Protein AF-A0A9N9DKL7-F1 (afdb_monomer_lite)

Foldseek 3Di:
DFPDDDDQADPVGFGEQELAAFLADDPPDPDADQDADHLQQQLLVQQAVPFDRPDRGQSDDPDDDDDPVLVVVRQVRRCVVVVDGSVVSSVVSFDPVAPCRHDPRNNSVRSCCVPPVPRYHYHHQQEKEKEAEPVQDPPPPVVVVVVCVVVPVGRYYHYHYDPDVLVVLVRSSRYDPVRSVVLNPDPPSMDMDGDDD

Sequence (197 aa):
MLLEKVSFITDDGKAILAYGYPFKWILNTTKYPEEVKHSHVDFAKRFISSWEIMNTFSGMQHHLLFQKHITESLFKDVETYHEKDFWKAFMDEVDITKWNAASEYVIYFHFAIKNYPNDLELRHLNSYDLIYDSQEGDNDILQILDQFAQYTEYKGVGFHSFLNLKERLKTMDYVTESLQKKMLNEKPLCFILKLCN

Radius of gyration: 17.96 Å; chains: 1; bounding box: 38×39×48 Å

Secondary structure (DSSP, 8-state):
-BSS---SB-TTS-EEEE--SBSSB-TT-S---SS---HHHHHHHHH-TT-----SB----S-----HHHHHHHHHHHHHHHTS-HHHHHHHH--TTSTT---HHHHHHHHHHHH-TTSEEEE---EEEEEEETTS-TT-HHHHHHHHTT-TT-SEEEEEEETTHHHHHHH-TTB-HHHHHHHTT-SS-EEEE----

Organism: NCBI:txid60492

pLDDT: mean 89.4, std 8.33, range [53.94, 98.56]

Structure (mmCIF, N/CA/C/O backbone):
data_AF-A0A9N9DKL7-F1
#
_entry.id   AF-A0A9N9DKL7-F1
#
loop_
_atom_site.group_PDB
_atom_site.id
_atom_site.type_symbol
_atom_site.label_atom_id
_atom_site.label_alt_id
_atom_site.label_comp_id
_atom_site.label_asym_id
_atom_site.label_entity_id
_atom_site.label_seq_id
_atom_site.pdbx_PDB_ins_code
_atom_site.Cartn_x
_atom_site.Cartn_y
_atom_site.Cartn_z
_atom_site.occupancy
_atom_site.B_iso_or_equiv
_atom_site.auth_seq_id
_atom_site.auth_comp_id
_atom_site.auth_asym_id
_atom_site.auth_atom_id
_atom_site.pdbx_PDB_model_num
ATOM 1 N N . MET A 1 1 ? -5.506 -8.679 -11.790 1.00 79.25 1 MET A N 1
ATOM 2 C CA . MET A 1 1 ? -6.245 -9.868 -12.264 1.00 79.25 1 MET A CA 1
ATOM 3 C C . MET A 1 1 ? -5.790 -11.094 -11.487 1.00 79.25 1 MET A C 1
ATOM 5 O O . MET A 1 1 ? -4.589 -11.285 -11.339 1.00 79.25 1 MET A O 1
ATOM 9 N N . LEU A 1 2 ? -6.722 -11.897 -10.973 1.00 82.00 2 LEU A N 1
ATOM 10 C CA . LEU A 1 2 ? -6.421 -13.203 -10.374 1.00 82.00 2 LEU A CA 1
ATOM 11 C C . LEU A 1 2 ? -6.469 -14.275 -11.465 1.00 82.00 2 LEU A C 1
ATOM 13 O O . LEU A 1 2 ? -7.367 -14.248 -12.303 1.00 82.00 2 LEU A O 1
ATOM 17 N N . LEU A 1 3 ? -5.497 -15.183 -11.460 1.00 82.88 3 LEU A N 1
ATOM 18 C CA . LEU A 1 3 ? -5.360 -16.256 -12.452 1.00 82.88 3 LEU A CA 1
ATOM 19 C C . LEU A 1 3 ? -6.010 -17.567 -11.987 1.00 82.88 3 LEU A C 1
ATOM 21 O O . LEU A 1 3 ? -6.242 -18.470 -12.783 1.00 82.88 3 LEU A O 1
ATOM 25 N N . GLU A 1 4 ? -6.353 -17.651 -10.704 1.00 85.88 4 GLU A N 1
ATOM 26 C CA . GLU A 1 4 ? -7.045 -18.780 -10.095 1.00 85.88 4 GLU A CA 1
ATOM 27 C C . GLU A 1 4 ? -8.063 -18.299 -9.052 1.00 85.88 4 GLU A C 1
ATOM 29 O O . GLU A 1 4 ? -8.108 -17.120 -8.684 1.00 85.88 4 GLU A O 1
ATOM 34 N N . LYS A 1 5 ? -8.892 -19.219 -8.547 1.00 88.81 5 LYS A N 1
ATOM 35 C CA . LYS A 1 5 ? -9.801 -18.917 -7.440 1.00 88.81 5 LYS A CA 1
ATOM 36 C C . LYS A 1 5 ? -8.988 -18.697 -6.166 1.00 88.81 5 LYS A C 1
ATOM 38 O O . LYS A 1 5 ? -8.365 -19.619 -5.650 1.00 88.81 5 LYS A O 1
ATOM 43 N N . VAL A 1 6 ? -9.064 -17.488 -5.624 1.00 88.44 6 VAL A N 1
ATOM 44 C CA . VAL A 1 6 ? -8.377 -17.101 -4.391 1.00 88.44 6 VAL A CA 1
ATOM 45 C C . VAL A 1 6 ? -9.411 -16.708 -3.339 1.00 88.44 6 VAL A C 1
ATOM 47 O O . VAL A 1 6 ? -10.263 -15.863 -3.601 1.00 88.44 6 VAL A O 1
ATOM 50 N N . SER A 1 7 ? -9.335 -17.303 -2.144 1.00 91.81 7 SER A N 1
ATOM 51 C CA . SER A 1 7 ? -10.135 -16.850 -0.998 1.00 91.81 7 SER A CA 1
ATOM 52 C C . SER A 1 7 ? -9.456 -15.685 -0.283 1.00 91.81 7 SER A C 1
ATOM 54 O O . SER A 1 7 ? -8.228 -15.674 -0.164 1.00 91.81 7 SER A O 1
ATOM 56 N N . PHE A 1 8 ? -10.252 -14.736 0.204 1.00 92.94 8 PHE A N 1
ATOM 57 C CA . PHE A 1 8 ? -9.831 -13.612 1.053 1.00 92.94 8 PHE A CA 1
ATOM 58 C C . PHE A 1 8 ? -10.465 -13.671 2.447 1.00 92.94 8 PHE A C 1
ATOM 60 O O . PHE A 1 8 ? -10.323 -12.737 3.232 1.00 92.94 8 PHE A O 1
ATOM 67 N N . ILE A 1 9 ? -11.176 -14.760 2.737 1.00 94.81 9 ILE A N 1
ATOM 68 C CA . ILE A 1 9 ? -11.803 -15.043 4.023 1.00 94.81 9 ILE A CA 1
ATOM 69 C C . ILE A 1 9 ? -11.456 -16.492 4.374 1.00 94.81 9 ILE A C 1
ATOM 71 O O . ILE A 1 9 ? -11.472 -17.362 3.495 1.00 94.81 9 ILE A O 1
ATOM 75 N N . THR A 1 10 ? -11.076 -16.745 5.617 1.00 95.25 10 THR A N 1
ATOM 76 C CA . THR A 1 10 ? -10.853 -18.099 6.137 1.00 95.25 10 THR A CA 1
ATOM 77 C C . THR A 1 10 ? -12.185 -18.810 6.385 1.00 95.25 10 THR A C 1
ATOM 79 O O . THR A 1 10 ? -13.242 -18.182 6.437 1.00 95.25 10 THR A O 1
ATOM 82 N N . ASP A 1 11 ? -12.158 -20.126 6.584 1.00 95.06 11 ASP A N 1
ATOM 83 C CA . ASP A 1 11 ? -13.385 -20.884 6.867 1.00 95.06 11 ASP A CA 1
ATOM 84 C C . ASP A 1 11 ? -14.049 -20.468 8.197 1.00 95.06 11 ASP A C 1
ATOM 86 O O . ASP A 1 11 ? -15.266 -20.577 8.338 1.00 95.06 11 ASP A O 1
ATOM 90 N N . ASP A 1 12 ? -13.273 -19.943 9.154 1.00 94.44 12 ASP A N 1
ATOM 91 C CA . ASP A 1 12 ? -13.757 -19.381 10.424 1.00 94.44 12 ASP A CA 1
ATOM 92 C C . ASP A 1 12 ? -14.121 -17.883 10.345 1.00 94.44 12 ASP A C 1
ATOM 94 O O . ASP A 1 12 ? -14.502 -17.290 11.353 1.00 94.44 12 ASP A O 1
ATOM 98 N N . GLY A 1 13 ? -14.066 -17.271 9.155 1.00 92.44 13 GLY A N 1
ATOM 99 C CA . GLY A 1 13 ? -14.585 -15.925 8.892 1.00 92.44 13 GLY A CA 1
ATOM 100 C C . GLY A 1 13 ? -13.593 -14.769 9.062 1.00 92.44 13 GLY A C 1
ATOM 101 O O . GLY A 1 13 ? -13.997 -13.614 8.925 1.00 92.44 13 GLY A O 1
ATOM 102 N N . LYS A 1 14 ? -12.309 -15.037 9.317 1.00 94.69 14 LYS A N 1
ATOM 103 C CA . LYS A 1 14 ? -11.255 -14.011 9.396 1.00 94.69 14 LYS A CA 1
ATOM 104 C C . LYS A 1 14 ? -10.903 -13.471 8.019 1.00 94.69 14 LYS A C 1
ATOM 106 O O . LYS A 1 14 ? -10.916 -14.203 7.029 1.00 94.69 14 LYS A O 1
ATOM 111 N N . ALA A 1 15 ? -10.528 -12.197 7.945 1.00 95.25 15 ALA A N 1
ATOM 112 C CA . ALA A 1 15 ? -10.051 -11.618 6.694 1.00 95.25 15 ALA A CA 1
ATOM 113 C C . ALA A 1 15 ? -8.597 -12.020 6.426 1.00 95.25 15 ALA A C 1
ATOM 115 O O . ALA A 1 15 ? -7.742 -11.925 7.300 1.00 95.25 15 ALA A O 1
ATOM 116 N N . ILE A 1 16 ? -8.295 -12.399 5.188 1.00 95.56 16 ILE A N 1
ATOM 117 C CA . ILE A 1 16 ? -6.935 -12.719 4.758 1.00 95.56 16 ILE A CA 1
ATOM 118 C C . ILE A 1 16 ? -6.359 -11.500 4.035 1.00 95.56 16 ILE A C 1
ATOM 120 O O . ILE A 1 16 ? -6.694 -11.236 2.874 1.00 95.56 16 ILE A O 1
ATOM 124 N N . LEU A 1 17 ? -5.477 -10.758 4.703 1.00 95.06 17 LEU A N 1
ATOM 125 C CA . LEU A 1 17 ? -4.798 -9.599 4.127 1.00 95.06 17 LEU A CA 1
ATOM 126 C C . LEU A 1 17 ? -3.501 -10.038 3.448 1.00 95.06 17 LEU A C 1
ATOM 128 O O . LEU A 1 17 ? -2.719 -10.812 4.006 1.00 95.06 17 LEU A O 1
ATOM 132 N N . ALA A 1 18 ? -3.248 -9.545 2.235 1.00 93.19 18 ALA A N 1
ATOM 133 C CA . ALA A 1 18 ? -1.957 -9.793 1.613 1.00 93.19 18 ALA A CA 1
ATOM 134 C C . ALA A 1 18 ? -0.923 -8.794 2.136 1.00 93.19 18 ALA A C 1
ATOM 136 O O . ALA A 1 18 ? -1.240 -7.619 2.316 1.00 93.19 18 ALA A O 1
ATOM 137 N N . TYR A 1 19 ? 0.323 -9.239 2.302 1.00 93.56 19 TYR A N 1
ATOM 138 C CA . TYR A 1 19 ? 1.437 -8.356 2.656 1.00 93.56 19 TYR A CA 1
ATOM 139 C C . TYR A 1 19 ? 1.611 -7.209 1.648 1.00 93.56 19 TYR A C 1
ATOM 141 O O . TYR A 1 19 ? 1.999 -6.110 2.030 1.00 93.56 19 TYR A O 1
ATOM 149 N N . GLY A 1 20 ? 1.293 -7.435 0.369 1.00 91.69 20 GLY A N 1
ATOM 150 C CA . GLY A 1 20 ? 1.483 -6.435 -0.680 1.00 91.69 20 GLY A CA 1
ATOM 151 C C . GLY A 1 20 ? 2.963 -6.176 -0.971 1.00 91.69 20 GLY A C 1
ATOM 152 O O . GLY A 1 20 ? 3.790 -7.088 -0.886 1.00 91.69 20 GLY A O 1
ATOM 153 N N . TYR A 1 21 ? 3.303 -4.937 -1.327 1.00 90.81 21 TYR A N 1
ATOM 154 C CA . TYR A 1 21 ? 4.682 -4.537 -1.637 1.00 90.81 21 TYR A CA 1
ATOM 155 C C . TYR A 1 21 ? 5.491 -4.194 -0.385 1.00 90.81 21 TYR A C 1
ATOM 157 O O . TYR A 1 21 ? 4.928 -3.625 0.556 1.00 90.81 21 TYR A O 1
ATOM 165 N N . PRO A 1 22 ? 6.812 -4.446 -0.364 1.00 93.56 22 PRO A N 1
ATOM 166 C CA . PRO A 1 22 ? 7.672 -3.893 0.670 1.00 93.56 22 PRO A CA 1
ATOM 167 C C . PRO A 1 22 ? 7.630 -2.364 0.599 1.00 93.56 22 PRO A C 1
ATOM 169 O O . PRO A 1 22 ? 7.527 -1.789 -0.486 1.00 93.56 22 PRO A O 1
ATOM 172 N N . PHE A 1 23 ? 7.787 -1.687 1.735 1.00 92.69 23 PHE A N 1
ATOM 173 C CA . PHE A 1 23 ? 7.958 -0.229 1.723 1.00 92.69 23 PHE A CA 1
ATOM 174 C C . PHE A 1 23 ? 9.230 0.218 0.990 1.00 92.69 23 PHE A C 1
ATOM 176 O O . PHE A 1 23 ? 9.338 1.376 0.599 1.00 92.69 23 PHE A O 1
ATOM 183 N N . LYS A 1 24 ? 10.206 -0.680 0.813 1.00 91.62 24 LYS A N 1
ATOM 184 C CA . LYS A 1 24 ? 11.428 -0.410 0.060 1.00 91.62 24 LYS A CA 1
ATOM 185 C C . LYS A 1 24 ? 11.804 -1.598 -0.813 1.00 91.62 24 LYS A C 1
ATOM 187 O O . LYS A 1 24 ? 12.101 -2.676 -0.304 1.00 91.62 24 LYS A O 1
ATOM 192 N N . TRP A 1 25 ? 11.847 -1.382 -2.122 1.00 89.38 25 TRP A N 1
ATOM 193 C CA . TRP A 1 25 ? 12.308 -2.374 -3.082 1.00 89.38 25 TRP A CA 1
ATOM 194 C C . TRP A 1 25 ? 13.833 -2.443 -3.096 1.00 89.38 25 TRP A C 1
ATOM 196 O O . TRP A 1 25 ? 14.531 -1.451 -3.320 1.00 89.38 25 TRP A O 1
ATOM 206 N N . ILE A 1 26 ? 14.345 -3.647 -2.859 1.00 89.25 26 ILE A N 1
ATOM 207 C CA . ILE A 1 26 ? 15.767 -3.982 -2.876 1.00 89.25 26 ILE A CA 1
ATOM 208 C C . ILE A 1 26 ? 15.896 -5.267 -3.696 1.00 89.25 26 ILE A C 1
ATOM 210 O O . ILE A 1 26 ? 15.135 -6.211 -3.500 1.00 89.25 26 ILE A O 1
ATOM 214 N N . LEU A 1 27 ? 16.835 -5.299 -4.641 1.00 88.38 27 LEU A N 1
ATOM 215 C CA . LEU A 1 27 ? 17.023 -6.474 -5.491 1.00 88.38 27 LEU A CA 1
ATOM 216 C C . LEU A 1 27 ? 17.539 -7.669 -4.687 1.00 88.38 27 LEU A C 1
ATOM 218 O O . LEU A 1 27 ? 18.448 -7.519 -3.872 1.00 88.38 27 LEU A O 1
ATOM 222 N N . ASN A 1 28 ? 17.022 -8.856 -5.012 1.00 88.75 28 ASN A N 1
ATOM 223 C CA 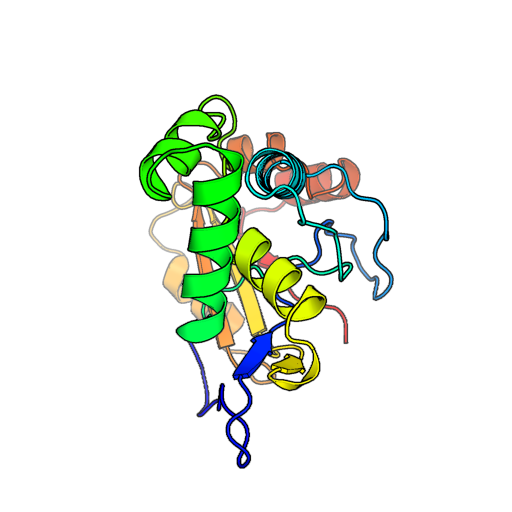. ASN A 1 28 ? 17.520 -10.147 -4.530 1.00 88.75 28 ASN A CA 1
ATOM 224 C C . ASN A 1 28 ? 17.577 -10.254 -2.996 1.00 88.75 28 ASN A C 1
ATOM 226 O O . ASN A 1 28 ? 18.536 -10.794 -2.447 1.00 88.75 28 ASN A O 1
ATOM 230 N N . THR A 1 29 ? 16.565 -9.725 -2.302 1.00 89.44 29 THR A N 1
ATOM 231 C CA . THR A 1 29 ? 16.457 -9.823 -0.843 1.00 89.44 29 THR A CA 1
ATOM 232 C C . THR A 1 29 ? 15.121 -10.412 -0.411 1.00 89.44 29 THR A C 1
ATOM 234 O O . THR A 1 29 ? 14.089 -10.214 -1.048 1.00 89.44 29 THR A O 1
ATOM 237 N N . THR A 1 30 ? 15.148 -11.074 0.739 1.00 88.75 30 THR A N 1
ATOM 238 C CA . THR A 1 30 ? 13.971 -11.425 1.547 1.00 88.75 30 THR A CA 1
ATOM 239 C C . THR A 1 30 ? 13.946 -10.657 2.874 1.00 88.75 30 THR A C 1
ATOM 241 O O . THR A 1 30 ? 13.026 -10.811 3.672 1.00 88.75 30 THR A O 1
ATOM 244 N N . LYS A 1 31 ? 14.956 -9.809 3.119 1.00 91.12 31 LYS A N 1
ATOM 245 C CA . LYS A 1 31 ? 15.098 -8.975 4.316 1.00 91.12 31 LYS A CA 1
ATOM 246 C C . LYS A 1 31 ? 14.894 -7.511 3.951 1.00 91.12 31 LYS A C 1
ATOM 248 O O . LYS A 1 31 ? 15.642 -6.964 3.137 1.00 91.12 31 LYS A O 1
ATOM 253 N N . TYR A 1 32 ? 13.908 -6.895 4.588 1.00 91.62 32 TYR A N 1
ATOM 254 C CA . TYR A 1 32 ? 13.515 -5.506 4.377 1.00 91.62 32 TYR A CA 1
ATOM 255 C C . TYR A 1 32 ? 13.764 -4.688 5.648 1.00 91.62 32 TYR A C 1
ATOM 257 O O . TYR A 1 32 ? 13.713 -5.250 6.742 1.00 91.62 32 TYR A O 1
ATOM 265 N N . PRO A 1 33 ? 14.065 -3.385 5.526 1.00 91.00 33 PRO A N 1
ATOM 266 C CA . PRO A 1 33 ? 14.298 -2.535 6.687 1.00 91.00 33 PRO A CA 1
ATOM 267 C C . PRO A 1 33 ? 13.010 -2.335 7.497 1.00 91.00 33 PRO A C 1
ATOM 269 O O . PRO A 1 33 ? 11.941 -2.135 6.924 1.00 91.00 33 PRO A O 1
ATOM 272 N N . GLU A 1 34 ? 13.135 -2.359 8.823 1.00 87.50 34 GLU A N 1
ATOM 273 C CA . GLU A 1 34 ? 12.035 -2.065 9.756 1.00 87.50 34 GLU A CA 1
ATOM 274 C C . GLU A 1 34 ? 11.710 -0.568 9.785 1.00 87.50 34 GLU A C 1
ATOM 276 O O . GLU A 1 34 ? 10.547 -0.169 9.809 1.00 87.50 34 GLU A O 1
ATOM 281 N N . GLU A 1 35 ? 12.743 0.271 9.705 1.00 86.69 35 GLU A N 1
ATOM 282 C CA . GLU A 1 35 ? 12.592 1.715 9.591 1.00 86.69 35 GLU A CA 1
ATOM 283 C C . GLU A 1 35 ? 12.587 2.152 8.128 1.00 86.69 35 GLU A C 1
ATOM 285 O O . GLU A 1 35 ? 13.537 1.923 7.370 1.00 86.69 35 GLU A O 1
ATOM 290 N N . VAL A 1 36 ? 11.521 2.844 7.733 1.00 89.06 36 VAL A N 1
ATOM 291 C CA . VAL A 1 36 ? 11.354 3.367 6.379 1.00 89.06 36 VAL A CA 1
ATOM 292 C C . VAL A 1 36 ? 10.927 4.827 6.406 1.00 89.06 36 VAL A C 1
ATOM 294 O O . VAL A 1 36 ? 10.097 5.245 7.211 1.00 89.06 36 VAL A O 1
ATOM 297 N N . LYS A 1 37 ? 11.504 5.607 5.491 1.00 87.69 37 LYS A N 1
ATOM 298 C CA . LYS A 1 37 ? 11.012 6.938 5.130 1.00 87.69 37 LYS A CA 1
ATOM 299 C C . LYS A 1 37 ? 10.205 6.776 3.854 1.00 87.69 37 LYS A C 1
ATOM 301 O O . LYS A 1 37 ? 10.781 6.444 2.823 1.00 87.69 37 LYS A O 1
ATOM 306 N N . HIS A 1 38 ? 8.894 6.947 3.950 1.00 89.56 38 HIS A N 1
ATOM 307 C CA . HIS A 1 38 ? 7.983 6.772 2.829 1.00 89.56 38 HIS A CA 1
ATOM 308 C C . HIS A 1 38 ? 6.801 7.729 2.989 1.00 89.56 38 HIS A C 1
ATOM 310 O O . HIS A 1 38 ? 6.169 7.780 4.039 1.00 89.56 38 HIS A O 1
ATOM 316 N N . SER A 1 39 ? 6.454 8.429 1.913 1.00 90.81 39 SER A N 1
ATOM 317 C CA . SER A 1 39 ? 5.300 9.334 1.807 1.00 90.81 39 SER A CA 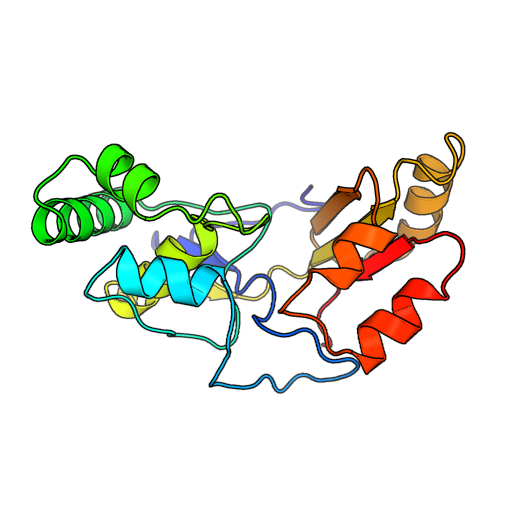1
ATOM 318 C C . SER A 1 39 ? 3.998 8.816 2.446 1.00 90.81 39 SER A C 1
ATOM 320 O O . SER A 1 39 ? 3.407 9.520 3.261 1.00 90.81 39 SER A O 1
ATOM 322 N N . HIS A 1 40 ?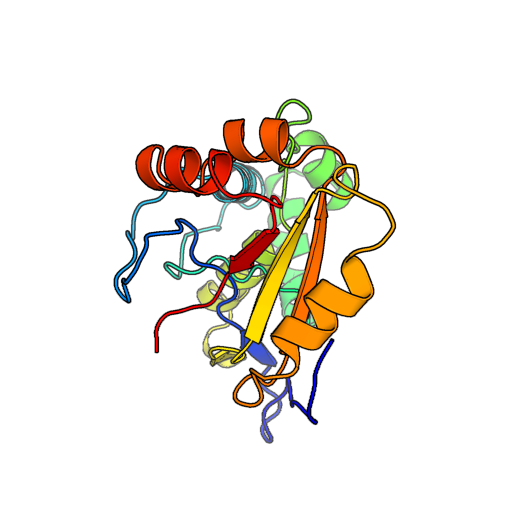 3.574 7.583 2.149 1.00 93.56 40 HIS A N 1
ATOM 323 C CA . HIS A 1 40 ? 2.379 6.979 2.753 1.00 93.56 40 HIS A CA 1
ATOM 324 C C . HIS A 1 40 ? 2.485 6.769 4.271 1.00 93.56 40 HIS A C 1
ATOM 326 O O . HIS A 1 40 ? 1.486 6.907 4.969 1.00 93.56 40 HIS A O 1
ATOM 332 N N . VAL A 1 41 ? 3.678 6.450 4.787 1.00 94.19 41 VAL A N 1
ATOM 333 C CA . VAL A 1 41 ? 3.924 6.324 6.234 1.00 94.19 41 VAL A CA 1
ATOM 334 C C . VAL A 1 41 ? 3.810 7.694 6.897 1.00 94.19 41 VAL A C 1
ATOM 336 O O . VAL A 1 41 ? 3.173 7.819 7.941 1.00 94.19 41 VAL A O 1
ATOM 339 N N . ASP A 1 42 ? 4.392 8.726 6.279 1.00 92.75 42 ASP A N 1
ATOM 340 C CA . ASP A 1 42 ? 4.301 10.098 6.781 1.00 92.75 42 ASP A CA 1
ATOM 341 C C . ASP A 1 42 ? 2.842 10.567 6.838 1.00 92.75 42 ASP A C 1
ATOM 343 O O . ASP A 1 42 ? 2.437 11.181 7.822 1.00 92.75 42 ASP A O 1
ATOM 347 N N . PHE A 1 43 ? 2.060 10.286 5.790 1.00 95.62 43 PHE A N 1
ATOM 348 C CA . PHE A 1 43 ? 0.626 10.575 5.748 1.00 95.62 43 PHE A CA 1
ATOM 349 C C . PHE A 1 43 ? -0.123 9.828 6.856 1.00 95.62 43 PHE A C 1
ATOM 351 O O . PHE A 1 43 ? -0.797 10.458 7.665 1.00 95.62 43 PHE A O 1
ATOM 358 N N . ALA A 1 44 ? 0.048 8.506 6.953 1.00 96.69 44 ALA A N 1
ATOM 359 C CA . ALA A 1 44 ? -0.675 7.675 7.911 1.00 96.69 44 ALA A CA 1
ATOM 360 C C . ALA A 1 44 ? -0.456 8.115 9.368 1.00 96.69 44 ALA A C 1
ATOM 362 O O . ALA A 1 44 ? -1.417 8.192 10.128 1.00 96.69 44 ALA A O 1
ATOM 363 N N . LYS A 1 45 ? 0.784 8.471 9.735 1.00 95.25 45 LYS A N 1
ATOM 364 C CA . LYS A 1 45 ? 1.134 8.947 11.084 1.00 95.25 45 LYS A CA 1
ATOM 365 C C . LYS A 1 45 ? 0.496 10.284 11.460 1.00 95.25 45 LYS A C 1
ATOM 367 O O . LYS A 1 45 ? 0.217 10.499 12.633 1.00 95.25 45 LYS A O 1
ATOM 372 N N . ARG A 1 46 ? 0.310 11.196 10.499 1.00 95.56 46 ARG A N 1
ATOM 373 C CA . ARG A 1 46 ? -0.412 12.457 10.749 1.00 95.56 46 ARG A CA 1
ATOM 374 C C . ARG A 1 46 ? -1.920 12.254 10.733 1.00 95.56 46 ARG A C 1
ATOM 376 O O . ARG A 1 46 ? -2.642 12.928 11.452 1.00 95.56 46 ARG A O 1
ATOM 383 N N . PHE A 1 47 ? -2.389 11.325 9.907 1.00 97.69 47 PHE A N 1
ATOM 384 C CA . PHE A 1 47 ? -3.808 11.123 9.677 1.00 97.69 47 PHE A CA 1
ATOM 385 C C . PHE A 1 47 ? -4.486 10.312 10.789 1.00 97.69 47 PHE A C 1
ATOM 387 O O . PHE A 1 47 ? -5.601 10.635 11.186 1.00 97.69 47 PHE A O 1
ATOM 394 N N . ILE A 1 48 ? -3.817 9.292 11.327 1.00 97.75 48 ILE A N 1
ATOM 395 C CA . ILE A 1 48 ? -4.357 8.382 12.342 1.00 97.75 48 ILE A CA 1
ATOM 396 C C . ILE A 1 48 ? -3.416 8.396 13.549 1.00 97.75 48 ILE A C 1
ATOM 398 O O . ILE A 1 48 ? -2.295 7.892 13.477 1.00 97.75 48 ILE A O 1
ATOM 402 N N . SER A 1 49 ? -3.879 8.947 14.673 1.00 93.75 49 SER A N 1
ATOM 403 C CA . SER A 1 49 ? -3.044 9.159 15.868 1.00 93.75 49 SER A CA 1
ATOM 404 C C . SER A 1 49 ? -2.433 7.872 16.435 1.00 93.75 49 SER A C 1
ATOM 406 O O . SER A 1 49 ? -1.317 7.876 16.952 1.00 93.75 49 SER A O 1
ATOM 408 N N . SER A 1 50 ? -3.156 6.758 16.308 1.00 92.88 50 SER A N 1
ATOM 409 C CA . SER A 1 50 ? -2.754 5.446 16.807 1.00 92.88 50 SER A CA 1
ATOM 410 C C . SER A 1 50 ? -1.916 4.638 15.809 1.00 92.88 50 SER A C 1
ATOM 412 O O . SER A 1 50 ? -1.564 3.491 16.095 1.00 92.88 50 SER A O 1
ATOM 414 N N . TRP A 1 51 ? -1.599 5.180 14.631 1.00 97.19 51 TRP A N 1
ATOM 415 C CA . TRP A 1 51 ? -1.016 4.401 13.543 1.00 97.19 51 TRP A CA 1
ATOM 416 C C . TRP A 1 51 ? 0.479 4.135 13.724 1.00 97.19 51 TRP A C 1
ATOM 418 O O . TRP A 1 51 ? 1.280 5.038 13.965 1.00 97.19 51 TRP A O 1
ATOM 428 N N . GLU A 1 52 ? 0.871 2.875 13.535 1.00 96.12 52 GLU A N 1
ATOM 429 C CA . GLU A 1 52 ? 2.253 2.406 13.634 1.00 96.12 52 GLU A CA 1
ATOM 430 C C . GLU A 1 52 ? 2.573 1.398 12.529 1.00 96.12 52 GLU A C 1
ATOM 432 O O . GLU A 1 52 ? 1.700 0.690 12.025 1.00 96.12 52 GLU A O 1
ATOM 437 N N . ILE A 1 53 ? 3.857 1.291 12.180 1.00 96.62 53 ILE A N 1
ATOM 438 C CA . ILE A 1 53 ? 4.327 0.282 11.231 1.00 96.62 53 ILE A CA 1
ATOM 439 C C . ILE A 1 53 ? 4.328 -1.081 11.926 1.00 96.62 53 ILE A C 1
ATOM 441 O O . ILE A 1 53 ? 5.224 -1.403 12.695 1.00 96.62 53 ILE A O 1
ATOM 445 N N . MET A 1 54 ? 3.329 -1.896 11.606 1.00 96.81 54 MET A N 1
ATOM 446 C CA . MET A 1 54 ? 3.220 -3.277 12.102 1.00 96.81 54 MET A CA 1
ATOM 447 C C . MET A 1 54 ? 3.966 -4.325 11.261 1.00 96.81 54 MET A C 1
ATOM 449 O O . MET A 1 54 ? 4.024 -5.494 11.637 1.00 96.81 54 MET A O 1
ATOM 453 N N . ASN A 1 55 ? 4.468 -3.952 10.082 1.00 95.44 55 ASN A N 1
ATOM 454 C CA . ASN A 1 55 ? 5.075 -4.887 9.139 1.00 95.44 55 ASN A CA 1
ATOM 455 C C . ASN A 1 55 ? 6.022 -4.159 8.167 1.00 95.44 55 ASN A C 1
ATOM 457 O O . ASN A 1 55 ? 5.809 -2.991 7.857 1.00 95.44 55 ASN A O 1
ATOM 461 N N . THR A 1 56 ? 7.054 -4.833 7.657 1.00 95.25 56 THR A N 1
ATOM 462 C CA . THR A 1 56 ? 7.965 -4.256 6.646 1.00 95.25 56 THR A CA 1
ATOM 463 C C . THR A 1 56 ? 7.324 -4.143 5.258 1.00 95.25 56 THR A C 1
ATOM 465 O O . THR A 1 56 ? 7.819 -3.417 4.386 1.00 95.25 56 THR A O 1
ATOM 468 N N . PHE A 1 57 ? 6.204 -4.835 5.054 1.00 95.00 57 PHE A N 1
ATOM 469 C CA . PHE A 1 57 ? 5.350 -4.707 3.889 1.00 95.00 57 PHE A CA 1
ATOM 470 C C . PHE A 1 57 ? 4.198 -3.734 4.137 1.00 95.00 57 PHE A C 1
ATOM 472 O O . PHE A 1 57 ? 3.672 -3.621 5.240 1.00 95.00 57 PHE A O 1
ATOM 479 N N . SER A 1 58 ? 3.819 -3.041 3.069 1.00 94.56 58 SER A N 1
ATOM 480 C CA . SER A 1 58 ? 2.911 -1.896 3.080 1.00 94.56 58 SER A CA 1
ATOM 481 C C . SER A 1 58 ? 1.425 -2.253 3.046 1.00 94.56 58 SER A C 1
ATOM 483 O O . SER A 1 58 ? 0.586 -1.375 3.217 1.00 94.56 58 SER A O 1
ATOM 485 N N . GLY A 1 59 ?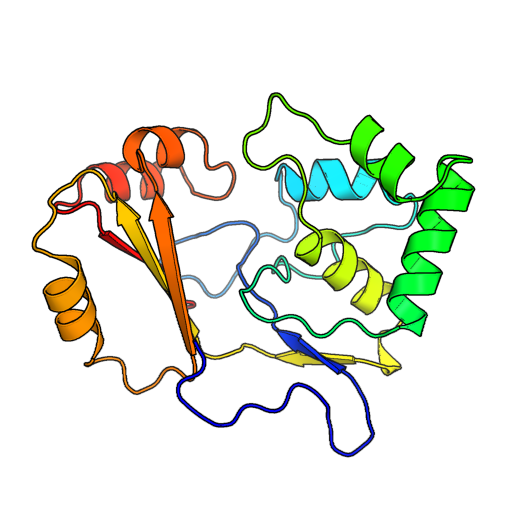 1.072 -3.499 2.724 1.00 94.19 59 GLY A N 1
ATOM 486 C CA . GLY A 1 59 ? -0.305 -3.894 2.425 1.00 94.19 59 GLY A CA 1
ATOM 487 C C . GLY A 1 59 ? -0.835 -3.387 1.080 1.00 94.19 59 GLY A C 1
ATOM 488 O O . GLY A 1 59 ? -1.956 -3.732 0.709 1.00 94.19 59 GLY A O 1
ATOM 489 N N . MET A 1 60 ? -0.063 -2.591 0.325 1.00 91.69 60 MET A N 1
ATOM 490 C CA . MET A 1 60 ? -0.464 -2.120 -1.004 1.00 91.69 60 MET A CA 1
ATOM 491 C C . MET A 1 60 ? -0.539 -3.282 -1.990 1.00 91.69 60 MET A C 1
ATOM 493 O O . MET A 1 60 ? 0.443 -3.994 -2.200 1.00 91.69 60 MET A O 1
ATOM 497 N N . GLN A 1 61 ? -1.709 -3.449 -2.599 1.00 86.75 61 GLN A N 1
ATOM 498 C CA . GLN A 1 61 ? -2.002 -4.471 -3.600 1.00 86.75 61 GLN A CA 1
ATOM 499 C C . GLN A 1 61 ? -3.267 -4.098 -4.381 1.00 86.75 61 GLN A C 1
ATOM 501 O O . GLN A 1 61 ? -4.039 -3.246 -3.955 1.00 86.75 61 GLN A O 1
ATOM 506 N N . HIS A 1 62 ? -3.536 -4.800 -5.480 1.00 81.94 62 HIS A N 1
ATOM 507 C CA . HIS A 1 62 ? -4.741 -4.583 -6.296 1.00 81.94 62 HIS A CA 1
ATOM 508 C C . HIS A 1 62 ? -6.041 -5.161 -5.719 1.00 81.94 62 HIS A C 1
ATOM 510 O O . HIS A 1 62 ? -7.105 -4.931 -6.286 1.00 81.94 62 HIS A O 1
ATOM 516 N N . HIS A 1 63 ? -5.984 -5.950 -4.642 1.00 82.19 63 HIS A N 1
ATOM 517 C CA . HIS A 1 63 ? -7.170 -6.602 -4.074 1.00 82.19 63 HIS A CA 1
ATOM 518 C C . HIS A 1 63 ? -7.153 -6.502 -2.557 1.00 82.19 63 HIS A C 1
ATOM 520 O O . HIS A 1 63 ? -6.357 -7.171 -1.919 1.00 82.19 63 HIS A O 1
ATOM 526 N N . LEU A 1 64 ? -8.046 -5.732 -1.949 1.00 83.12 64 LEU A N 1
ATOM 527 C CA . LEU A 1 64 ? -8.146 -5.668 -0.493 1.00 83.12 64 LEU A CA 1
ATOM 528 C C . LEU A 1 64 ? -9.588 -5.906 -0.058 1.00 83.12 64 LEU A C 1
ATOM 530 O O . LEU A 1 64 ? -10.520 -5.370 -0.654 1.00 83.12 64 LEU A O 1
ATOM 534 N N . LEU A 1 65 ? -9.758 -6.717 0.985 1.00 89.12 65 LEU A N 1
ATOM 535 C CA . LEU A 1 65 ? -11.043 -6.914 1.636 1.00 89.12 65 LEU A CA 1
ATOM 536 C C . LEU A 1 65 ? -11.099 -6.059 2.903 1.00 89.12 65 LEU A C 1
ATOM 538 O O . LEU A 1 65 ? -10.369 -6.312 3.863 1.00 89.12 65 LEU A O 1
ATOM 542 N N . PHE A 1 66 ? -11.991 -5.074 2.905 1.00 93.25 66 PHE A N 1
ATOM 543 C CA . PHE A 1 66 ? -12.264 -4.239 4.068 1.00 93.25 66 PHE A CA 1
ATOM 544 C C . PHE A 1 66 ? -13.326 -4.893 4.951 1.00 93.25 66 PHE A C 1
ATOM 546 O O . PHE A 1 66 ? -14.420 -5.221 4.490 1.00 93.25 66 PHE A O 1
ATOM 553 N N . GLN A 1 67 ? -13.004 -5.076 6.228 1.00 94.62 67 GLN A N 1
ATOM 554 C CA . GLN A 1 67 ? -13.939 -5.533 7.244 1.00 94.62 67 GLN A CA 1
ATOM 555 C C . GLN A 1 67 ? -14.652 -4.322 7.822 1.00 94.62 67 GLN A C 1
ATOM 557 O O . GLN A 1 67 ? -14.014 -3.397 8.326 1.00 94.62 67 GLN A O 1
ATOM 562 N N . LYS A 1 68 ? -15.984 -4.339 7.750 1.00 95.88 68 LYS A N 1
ATOM 563 C CA . LYS A 1 68 ? -16.816 -3.186 8.099 1.00 95.88 68 LYS A CA 1
ATOM 564 C C . LYS A 1 68 ? -16.502 -2.640 9.495 1.00 95.88 68 LYS A C 1
ATOM 566 O O . LYS A 1 68 ? -16.293 -1.440 9.623 1.00 95.88 68 LYS A O 1
ATOM 571 N N . HIS A 1 69 ? -16.414 -3.501 10.510 1.00 96.69 69 HIS A N 1
ATOM 572 C CA . HIS A 1 69 ? -16.163 -3.068 11.890 1.00 96.69 69 HIS A CA 1
ATOM 573 C C . HIS A 1 69 ? -14.774 -2.443 12.076 1.00 96.69 69 HIS A C 1
ATOM 575 O O . HIS A 1 69 ? -14.631 -1.495 12.844 1.00 96.69 69 HIS A O 1
ATOM 581 N N . ILE A 1 70 ? -13.764 -2.925 11.343 1.00 97.38 70 ILE A N 1
ATOM 582 C CA . ILE A 1 70 ? -12.410 -2.351 11.352 1.00 97.38 70 ILE A CA 1
ATOM 583 C C . ILE A 1 70 ? -12.422 -0.978 10.678 1.00 97.38 70 ILE A C 1
ATOM 585 O O . ILE A 1 70 ? -11.867 -0.026 11.220 1.00 97.38 70 ILE A O 1
ATOM 589 N N . THR A 1 71 ? -13.080 -0.850 9.521 1.00 97.50 71 THR A N 1
ATOM 590 C CA . THR A 1 71 ? -13.200 0.427 8.804 1.00 97.50 71 THR A CA 1
ATOM 591 C C . THR A 1 71 ? -13.965 1.466 9.621 1.00 97.50 71 THR A C 1
ATOM 593 O O . THR A 1 71 ? -13.512 2.600 9.727 1.00 97.50 71 THR A O 1
ATOM 596 N N . GLU A 1 72 ? -15.080 1.088 10.248 1.00 98.12 72 GLU A N 1
ATOM 597 C CA . GLU A 1 72 ? -15.849 1.977 11.128 1.00 98.12 72 GLU A CA 1
ATOM 598 C C . GLU A 1 72 ? -15.020 2.437 12.334 1.00 98.12 72 GLU A C 1
ATOM 600 O O . GLU A 1 72 ? -15.060 3.613 12.694 1.00 98.12 72 GLU A O 1
ATOM 605 N N . SER A 1 73 ? -14.220 1.548 12.931 1.00 98.12 73 SER A N 1
ATOM 606 C CA . SER A 1 73 ? -13.317 1.942 14.016 1.00 98.12 73 SER A CA 1
ATOM 607 C C . SER A 1 73 ? -12.182 2.846 13.543 1.00 98.12 73 SER A C 1
ATOM 609 O O . SER A 1 73 ? -11.811 3.763 14.271 1.00 98.12 73 SER A O 1
ATOM 611 N N . LEU A 1 74 ? -11.635 2.604 12.349 1.00 98.25 74 LEU A N 1
ATOM 612 C CA . LEU A 1 74 ? -10.614 3.459 11.744 1.00 98.25 74 LEU A CA 1
ATOM 613 C C . LEU A 1 74 ? -11.173 4.863 11.503 1.00 98.25 74 LEU A C 1
ATOM 615 O O . LEU A 1 74 ? -10.529 5.848 11.853 1.00 98.25 74 LEU A O 1
ATOM 619 N N . PHE A 1 75 ? -12.386 4.961 10.956 1.00 98.25 75 PHE A N 1
ATOM 620 C CA . PHE A 1 75 ? -13.046 6.246 10.735 1.00 98.25 75 PHE A CA 1
ATOM 621 C C . PHE A 1 75 ? -13.277 6.964 12.054 1.00 98.25 75 PHE A C 1
ATOM 623 O O . PHE A 1 75 ? -12.902 8.122 12.181 1.00 98.25 75 PHE A O 1
ATOM 630 N N . LYS A 1 76 ? -13.785 6.260 13.068 1.00 98.06 76 LYS A N 1
ATOM 631 C CA . LYS A 1 76 ? -13.994 6.841 14.393 1.00 98.06 76 LYS A CA 1
ATOM 632 C C . LYS A 1 76 ? -12.700 7.374 15.018 1.00 98.06 76 LYS A C 1
ATOM 634 O O . LYS A 1 76 ? -12.744 8.434 15.638 1.00 98.06 76 LYS A O 1
ATOM 639 N N . ASP A 1 77 ? -11.579 6.663 14.879 1.00 97.75 77 ASP A N 1
ATOM 640 C CA . ASP A 1 77 ? -10.275 7.110 15.396 1.00 97.75 77 ASP A CA 1
ATOM 641 C C . ASP A 1 77 ? -9.847 8.431 14.738 1.00 97.75 77 ASP A C 1
ATOM 643 O O . ASP A 1 77 ? -9.541 9.405 15.424 1.00 97.75 77 ASP A O 1
ATOM 647 N N . VAL A 1 78 ? -9.935 8.502 13.407 1.00 98.44 78 VAL A N 1
ATOM 648 C CA . VAL A 1 78 ? -9.651 9.722 12.633 1.00 98.44 78 VAL A CA 1
ATOM 649 C C . VAL A 1 78 ? -10.593 10.860 13.016 1.00 98.44 78 VAL A C 1
ATOM 651 O O . VAL A 1 78 ? -10.139 11.959 13.314 1.00 98.44 78 VAL A O 1
ATOM 654 N N . GLU A 1 79 ? -11.900 10.614 13.027 1.00 98.56 79 GLU A N 1
ATOM 655 C CA . GLU A 1 79 ? -12.909 11.645 13.280 1.00 98.56 79 GLU A CA 1
ATOM 656 C C . GLU A 1 79 ? -12.814 12.205 14.699 1.00 98.56 79 GLU A C 1
ATOM 658 O O . GLU A 1 79 ? -13.014 13.399 14.910 1.00 98.56 79 GLU A O 1
ATOM 663 N N . THR A 1 80 ? -12.449 11.359 15.666 1.00 98.31 80 THR A N 1
ATOM 664 C CA . THR A 1 80 ? -12.182 11.786 17.045 1.00 98.31 80 THR A CA 1
ATOM 665 C C . THR A 1 80 ? -10.907 12.620 17.123 1.00 98.31 80 THR A C 1
ATOM 667 O O . THR A 1 80 ? -10.888 13.632 17.814 1.00 98.31 80 THR A O 1
ATOM 670 N N . TYR A 1 81 ? -9.847 12.214 16.422 1.00 98.31 81 TYR A N 1
ATOM 671 C CA . TYR A 1 81 ? -8.559 12.905 16.456 1.00 98.31 81 TYR A CA 1
ATOM 672 C C . TYR A 1 81 ? -8.589 14.273 15.756 1.00 98.31 81 TYR A C 1
ATOM 674 O O . TYR A 1 81 ? -7.979 15.222 16.241 1.00 98.31 81 TYR A O 1
ATOM 682 N N . HIS A 1 82 ? -9.317 14.383 14.642 1.00 98.38 82 HIS A N 1
ATOM 683 C CA . HIS A 1 82 ? -9.390 15.595 13.815 1.00 98.38 82 HIS A CA 1
ATOM 684 C C . HIS A 1 82 ? -10.631 16.458 14.064 1.00 98.38 82 HIS A C 1
ATOM 686 O O . HIS A 1 82 ? -10.744 17.535 13.480 1.00 98.38 82 HIS A O 1
ATOM 692 N N . GLU A 1 83 ? -11.576 15.981 14.880 1.00 98.31 83 GLU A N 1
ATOM 693 C CA . GLU A 1 83 ? -12.866 16.633 15.163 1.00 98.31 83 GLU A CA 1
ATOM 694 C C . GLU A 1 83 ? -13.677 16.970 13.892 1.00 98.31 83 GLU A C 1
ATOM 696 O O . GLU A 1 83 ? -14.371 17.987 13.802 1.00 98.31 83 GLU A O 1
ATOM 701 N N . LYS A 1 84 ? -13.571 16.119 12.866 1.00 98.38 84 LYS A N 1
ATOM 702 C CA . LYS A 1 84 ? -14.148 16.308 11.526 1.00 98.38 84 LYS A CA 1
ATOM 703 C C . LYS A 1 84 ? -14.473 14.965 10.892 1.00 98.38 84 LYS A C 1
ATOM 705 O O . LYS A 1 84 ? -13.763 14.007 11.155 1.00 98.38 84 LYS A O 1
ATOM 710 N N . ASP A 1 85 ? -15.451 14.932 9.981 1.00 98.56 85 ASP A N 1
ATOM 711 C CA . ASP A 1 85 ? -15.736 13.749 9.152 1.00 98.56 85 ASP A CA 1
ATOM 712 C C . ASP A 1 85 ? -14.458 13.209 8.487 1.00 98.56 85 ASP A C 1
ATOM 714 O O . ASP A 1 85 ? -13.642 13.993 7.983 1.00 98.56 85 ASP A O 1
ATOM 718 N N . PHE A 1 86 ? -14.334 11.882 8.399 1.00 98.12 86 PHE A N 1
ATOM 719 C CA . PHE A 1 86 ? -13.128 11.197 7.920 1.00 98.12 86 PHE A CA 1
ATOM 720 C C . PHE A 1 86 ? -12.578 11.791 6.617 1.00 98.12 86 PHE A C 1
ATOM 722 O O . PHE A 1 86 ? -11.390 12.080 6.506 1.00 98.12 86 PHE A O 1
ATOM 729 N N . TRP A 1 87 ? -13.447 12.010 5.626 1.00 97.62 87 TRP A N 1
ATOM 730 C CA . TRP A 1 87 ? -13.031 12.489 4.307 1.00 97.62 87 TRP A CA 1
ATOM 731 C C . TRP A 1 87 ? -12.498 13.927 4.338 1.00 97.62 87 TRP A C 1
ATOM 733 O O . TRP A 1 87 ? -11.624 14.261 3.545 1.00 97.62 87 TRP A O 1
ATOM 743 N N . LYS A 1 88 ? -12.986 14.779 5.251 1.00 98.44 88 LYS A N 1
ATOM 744 C CA . LYS A 1 88 ? -12.488 16.155 5.404 1.00 98.44 88 LYS A CA 1
ATOM 745 C C . LYS A 1 88 ? -11.087 16.136 5.994 1.00 98.44 88 LYS A C 1
ATOM 747 O O . LYS A 1 88 ? -10.195 16.762 5.438 1.00 98.44 88 LYS A O 1
ATOM 752 N N . ALA A 1 89 ? -10.896 15.360 7.062 1.00 98.00 89 ALA A N 1
ATOM 753 C CA . ALA A 1 89 ? -9.581 15.147 7.654 1.00 98.00 89 ALA A CA 1
ATOM 754 C C . ALA A 1 89 ? -8.599 14.541 6.636 1.00 98.00 89 ALA A C 1
ATOM 756 O O . ALA A 1 89 ? -7.450 14.963 6.553 1.00 98.00 89 ALA A O 1
ATOM 757 N N . PHE A 1 90 ? -9.064 13.598 5.808 1.00 97.12 90 PHE A N 1
ATOM 758 C CA . PHE A 1 90 ? -8.245 12.989 4.761 1.00 97.12 90 PHE A CA 1
ATOM 759 C C . PHE A 1 90 ? -7.764 14.049 3.769 1.00 97.12 90 PHE A C 1
ATOM 761 O O . PHE A 1 90 ? -6.574 14.130 3.487 1.00 97.12 90 PHE A O 1
ATOM 768 N N . MET A 1 91 ? -8.676 14.892 3.274 1.00 95.38 91 MET A N 1
ATOM 769 C CA . MET A 1 91 ? -8.340 15.963 2.334 1.00 95.38 91 MET A CA 1
ATOM 770 C C . MET A 1 91 ? -7.405 17.020 2.935 1.00 95.38 91 MET A C 1
ATOM 772 O O . MET A 1 91 ? -6.542 17.514 2.214 1.00 95.38 91 MET A O 1
ATOM 776 N N . ASP A 1 92 ? -7.549 17.345 4.222 1.00 95.88 92 ASP A N 1
ATOM 777 C CA . ASP A 1 92 ? -6.686 18.310 4.918 1.00 95.88 92 ASP A CA 1
ATOM 778 C C . ASP A 1 92 ? -5.239 17.792 5.072 1.00 95.88 92 ASP A C 1
ATOM 780 O O . ASP A 1 92 ? -4.291 18.573 4.999 1.00 95.88 92 ASP A O 1
ATOM 784 N N . GLU A 1 93 ? -5.054 16.477 5.245 1.00 95.12 93 GLU A N 1
ATOM 785 C CA . GLU A 1 93 ? -3.739 15.854 5.476 1.00 95.12 93 GLU A CA 1
ATOM 786 C C . GLU A 1 93 ? -2.999 15.412 4.203 1.00 95.12 93 GLU A C 1
ATOM 788 O O . GLU A 1 93 ? -1.795 15.108 4.243 1.00 95.12 93 GLU A O 1
ATOM 793 N N . VAL A 1 94 ? -3.705 15.355 3.070 1.00 93.69 94 VAL A N 1
ATOM 794 C CA . VAL A 1 94 ? -3.151 14.988 1.762 1.00 93.69 94 VAL A CA 1
ATOM 795 C C . VAL A 1 94 ? -2.159 16.058 1.296 1.00 93.69 94 VAL A C 1
ATOM 797 O O . VAL A 1 94 ? -2.510 17.197 0.994 1.00 93.69 94 VAL A O 1
ATOM 800 N N . ASP A 1 95 ? -0.891 15.666 1.167 1.00 89.69 95 ASP A N 1
ATOM 801 C CA . ASP A 1 95 ? 0.146 16.512 0.578 1.00 89.69 95 ASP A CA 1
ATOM 802 C C . ASP A 1 95 ? 0.075 16.445 -0.954 1.00 89.69 95 ASP A C 1
ATOM 804 O O . ASP A 1 95 ? 0.690 15.582 -1.582 1.00 89.69 95 ASP A O 1
ATOM 808 N N . ILE A 1 96 ? -0.659 17.382 -1.560 1.00 87.75 96 ILE A N 1
ATOM 809 C CA . ILE A 1 96 ? -0.843 17.466 -3.019 1.00 87.75 96 ILE A CA 1
ATOM 810 C C . ILE A 1 96 ? 0.455 17.724 -3.800 1.00 87.75 96 ILE A C 1
ATOM 812 O O . ILE A 1 96 ? 0.465 17.603 -5.025 1.00 87.75 96 ILE A O 1
ATOM 816 N N . THR A 1 97 ? 1.552 18.092 -3.127 1.00 84.62 97 THR A N 1
ATOM 817 C CA . THR A 1 97 ? 2.862 18.240 -3.779 1.00 84.62 97 THR A CA 1
ATOM 818 C C . THR A 1 97 ? 3.540 16.890 -4.004 1.00 84.62 97 THR A C 1
ATOM 820 O O . THR A 1 97 ? 4.411 16.766 -4.869 1.00 84.62 97 THR A O 1
ATOM 823 N N . LYS A 1 98 ? 3.117 15.853 -3.271 1.00 79.56 98 LYS A N 1
ATOM 824 C CA . LYS A 1 98 ? 3.560 14.475 -3.461 1.00 79.56 98 LYS A CA 1
ATOM 825 C C . LYS A 1 98 ? 2.597 13.753 -4.393 1.00 79.56 98 LYS A C 1
ATOM 827 O O . LYS A 1 98 ? 1.405 13.656 -4.138 1.00 79.56 98 LYS A O 1
ATOM 832 N N . TRP A 1 99 ? 3.143 13.139 -5.439 1.00 72.00 99 TRP A N 1
ATOM 833 C CA . TRP A 1 99 ? 2.356 12.327 -6.376 1.00 72.00 99 TRP A CA 1
ATOM 834 C C . TRP A 1 99 ? 1.619 11.158 -5.692 1.00 72.00 99 TRP A C 1
ATOM 836 O O . TRP A 1 99 ? 0.524 10.782 -6.089 1.00 72.00 99 TRP A O 1
ATOM 846 N N . ASN A 1 100 ? 2.224 10.597 -4.643 1.00 75.56 100 ASN A N 1
ATOM 847 C CA . ASN A 1 100 ? 1.682 9.517 -3.819 1.00 75.56 100 ASN A CA 1
ATOM 848 C C . ASN A 1 100 ? 1.304 10.060 -2.436 1.00 75.56 100 ASN A C 1
ATOM 850 O O . ASN A 1 100 ? 1.976 9.790 -1.439 1.00 75.56 100 ASN A O 1
ATOM 854 N N . ALA A 1 101 ? 0.285 10.911 -2.393 1.00 80.25 101 ALA A N 1
ATOM 855 C CA . ALA A 1 101 ? -0.024 11.683 -1.194 1.00 80.25 101 ALA A CA 1
ATOM 856 C C . ALA A 1 101 ? -0.631 10.847 -0.054 1.00 80.25 101 ALA A C 1
ATOM 858 O O . ALA A 1 101 ? -0.432 11.177 1.113 1.00 80.25 101 ALA A O 1
ATOM 859 N N . ALA A 1 102 ? -1.333 9.762 -0.384 1.00 91.38 102 ALA A N 1
ATOM 860 C CA . ALA A 1 102 ? -2.005 8.884 0.565 1.00 91.38 102 ALA A CA 1
ATOM 861 C C . ALA A 1 102 ? -2.133 7.463 -0.002 1.00 91.38 102 ALA A C 1
ATOM 863 O O . ALA A 1 102 ? -2.007 7.248 -1.207 1.00 91.38 102 ALA A O 1
ATOM 864 N N . SER A 1 103 ? -2.374 6.491 0.879 1.00 92.50 103 SER A N 1
ATOM 865 C CA . SER A 1 103 ? -2.699 5.121 0.482 1.00 92.50 103 SER A CA 1
ATOM 866 C C . SER A 1 103 ? -3.648 4.492 1.493 1.00 92.50 103 SER A C 1
ATOM 868 O O . SER A 1 103 ? -3.266 4.204 2.630 1.00 92.50 103 SER A O 1
ATOM 870 N N . GLU A 1 104 ? -4.884 4.256 1.060 1.00 93.50 104 GLU A N 1
ATOM 871 C CA . GLU A 1 104 ? -5.948 3.600 1.824 1.00 93.50 104 GLU A CA 1
ATOM 872 C C . GLU A 1 104 ? -5.526 2.190 2.254 1.00 93.50 104 GLU A C 1
ATOM 874 O O . GLU A 1 104 ? -5.849 1.734 3.351 1.00 93.50 104 GLU A O 1
ATOM 879 N N . TYR A 1 105 ? -4.735 1.523 1.411 1.00 94.25 105 TYR A N 1
ATOM 880 C CA . TYR A 1 105 ? -4.160 0.213 1.696 1.00 94.25 105 TYR A CA 1
ATOM 881 C C . TYR A 1 105 ? -3.212 0.261 2.893 1.00 94.25 105 TYR A C 1
ATOM 883 O O . TYR A 1 105 ? -3.335 -0.556 3.802 1.00 94.25 105 TYR A O 1
ATOM 891 N N . VAL A 1 106 ? -2.296 1.237 2.911 1.00 96.12 106 VAL A N 1
ATOM 892 C CA . VAL A 1 106 ? -1.295 1.387 3.977 1.00 96.12 106 VAL A CA 1
ATOM 893 C C . VAL A 1 106 ? -1.969 1.720 5.300 1.00 96.12 106 VAL A C 1
ATOM 895 O O . VAL A 1 106 ? -1.661 1.102 6.322 1.00 96.12 106 VAL A O 1
ATOM 898 N N . ILE A 1 107 ? -2.916 2.664 5.297 1.00 97.25 107 ILE A N 1
ATOM 899 C CA . ILE A 1 107 ? -3.606 3.035 6.535 1.00 97.25 107 ILE A CA 1
ATOM 900 C C . ILE A 1 107 ? -4.393 1.849 7.096 1.00 97.25 107 ILE A C 1
ATOM 902 O O . ILE A 1 107 ? -4.228 1.524 8.270 1.00 97.25 107 ILE A O 1
ATOM 906 N N . TYR A 1 108 ? -5.162 1.147 6.258 1.00 97.62 108 TYR A N 1
ATOM 907 C CA . TYR A 1 108 ? -6.006 0.046 6.707 1.00 97.62 108 TYR A CA 1
ATOM 908 C C . TYR A 1 108 ? -5.186 -1.166 7.145 1.00 97.62 108 TYR A C 1
ATOM 910 O O . TYR A 1 108 ? -5.439 -1.702 8.217 1.00 97.62 108 TYR A O 1
ATOM 918 N N . PHE A 1 109 ? -4.194 -1.592 6.359 1.00 97.56 109 PHE A N 1
ATOM 919 C CA . PHE A 1 109 ? -3.417 -2.803 6.634 1.00 97.56 109 PHE A CA 1
ATOM 920 C C . PHE A 1 109 ? -2.742 -2.755 8.006 1.00 97.56 109 PHE A C 1
ATOM 922 O O . PHE A 1 109 ? -2.914 -3.656 8.826 1.00 97.56 109 PHE A O 1
ATOM 929 N N . HIS A 1 110 ? -2.021 -1.671 8.288 1.00 97.94 110 HIS A N 1
ATOM 930 C CA . HIS A 1 110 ? -1.310 -1.529 9.554 1.00 97.94 110 HIS A CA 1
ATOM 931 C C . HIS A 1 110 ? -2.250 -1.260 10.732 1.00 97.94 110 HIS A C 1
ATOM 933 O O . HIS A 1 110 ? -2.043 -1.826 11.806 1.00 97.94 110 HIS A O 1
ATOM 939 N N . PHE A 1 111 ? -3.316 -0.475 10.535 1.00 98.25 111 PHE A N 1
ATOM 940 C CA . PHE A 1 111 ? -4.329 -0.260 11.569 1.00 98.25 111 PHE A CA 1
ATOM 941 C C . PHE A 1 111 ? -5.045 -1.564 11.946 1.00 98.25 111 PHE A C 1
ATOM 943 O O . PHE A 1 111 ? -5.239 -1.843 13.130 1.00 98.25 111 PHE A O 1
ATOM 950 N N . ALA A 1 112 ? -5.401 -2.381 10.953 1.00 97.69 112 ALA A N 1
ATOM 951 C CA . ALA A 1 112 ? -6.075 -3.656 11.149 1.00 97.69 112 ALA A CA 1
ATOM 952 C C . ALA A 1 112 ? -5.179 -4.639 11.918 1.00 97.69 112 ALA A C 1
ATOM 954 O O . ALA A 1 112 ? -5.615 -5.189 12.924 1.00 97.69 112 ALA A O 1
ATOM 955 N N . ILE A 1 113 ? -3.911 -4.800 11.518 1.00 97.75 113 ILE A N 1
ATOM 956 C CA . ILE A 1 113 ? -2.961 -5.687 12.217 1.00 97.75 113 ILE A CA 1
ATOM 957 C C . ILE A 1 113 ? -2.762 -5.256 13.671 1.00 97.75 113 ILE A C 1
ATOM 959 O O . ILE A 1 113 ? -2.715 -6.105 14.559 1.00 97.75 113 ILE A O 1
ATOM 963 N N . LYS A 1 114 ? -2.643 -3.946 13.920 1.00 98.00 114 LYS A N 1
ATOM 964 C CA . LYS A 1 114 ? -2.418 -3.417 15.267 1.00 98.00 114 LYS A CA 1
ATOM 965 C C . LYS A 1 114 ? -3.603 -3.685 16.192 1.00 98.00 114 LYS A C 1
ATOM 967 O O . LYS A 1 114 ? -3.413 -4.133 17.318 1.00 98.00 114 LYS A O 1
ATOM 972 N N . ASN A 1 115 ? -4.811 -3.380 15.725 1.00 98.00 115 ASN A N 1
ATOM 973 C CA . ASN A 1 115 ? -5.990 -3.296 16.588 1.00 98.00 115 ASN A CA 1
ATOM 974 C C . ASN A 1 115 ? -6.863 -4.559 16.560 1.00 98.00 115 ASN A C 1
ATOM 976 O O . ASN A 1 115 ? -7.597 -4.811 17.512 1.00 98.00 115 ASN A O 1
ATOM 980 N N . TYR A 1 116 ? -6.765 -5.367 15.502 1.00 97.44 116 TYR A N 1
ATOM 981 C CA . TYR A 1 116 ? -7.597 -6.551 15.274 1.00 97.44 116 TYR A CA 1
ATOM 982 C C . TYR A 1 116 ? -6.776 -7.793 14.879 1.00 97.44 116 TYR A C 1
ATOM 984 O O . TYR A 1 116 ? -7.155 -8.501 13.947 1.00 97.44 116 TYR A O 1
ATOM 992 N N . PRO A 1 117 ? -5.665 -8.126 15.569 1.00 96.69 117 PRO A N 1
ATOM 993 C CA . PRO A 1 117 ? -4.797 -9.237 15.161 1.00 96.69 117 PRO A CA 1
ATOM 994 C C . PRO A 1 117 ? -5.499 -10.606 15.165 1.00 96.69 117 PRO A C 1
ATOM 996 O O . PRO A 1 117 ? -5.059 -11.516 14.473 1.00 96.69 117 PRO A O 1
ATOM 999 N N . ASN A 1 118 ? -6.590 -10.756 15.923 1.00 96.75 118 ASN A N 1
ATOM 1000 C CA . ASN A 1 118 ? -7.352 -12.005 16.007 1.00 96.75 118 ASN A CA 1
ATOM 1001 C C . ASN A 1 118 ? -8.393 -12.172 14.887 1.00 96.75 118 ASN A C 1
ATOM 1003 O O . ASN A 1 118 ? -8.858 -13.289 14.669 1.00 96.75 118 ASN A O 1
ATOM 1007 N N . ASP A 1 119 ? -8.735 -11.097 14.172 1.00 96.44 119 ASP A N 1
ATOM 1008 C CA . ASP A 1 119 ? -9.756 -11.106 13.112 1.00 96.44 119 ASP A CA 1
ATOM 1009 C C . ASP A 1 119 ? -9.138 -11.334 11.724 1.00 96.44 119 ASP A C 1
ATOM 1011 O O . ASP A 1 119 ? -9.831 -11.288 10.702 1.00 96.44 119 ASP A O 1
ATOM 1015 N N . LEU A 1 120 ? -7.816 -11.524 11.676 1.00 96.38 120 LEU A N 1
ATOM 1016 C CA . LEU A 1 120 ? -7.023 -11.420 10.463 1.00 96.38 120 LEU A CA 1
ATOM 1017 C C . LEU A 1 120 ? -6.030 -12.574 10.339 1.00 96.38 120 LEU A C 1
ATOM 1019 O O . LEU A 1 120 ? -5.457 -13.044 11.319 1.00 96.38 120 LEU A O 1
ATOM 1023 N N . GLU A 1 121 ? -5.753 -12.946 9.097 1.00 96.69 121 GLU A N 1
ATOM 1024 C CA . GLU A 1 121 ? -4.574 -13.713 8.714 1.00 96.69 121 GLU A CA 1
ATOM 1025 C C . GLU A 1 121 ? -3.781 -12.943 7.661 1.00 96.69 121 GLU A C 1
ATOM 1027 O O . GLU A 1 121 ? -4.346 -12.227 6.831 1.00 96.69 121 GLU A O 1
ATOM 1032 N N . LEU A 1 122 ? -2.456 -13.088 7.685 1.00 95.50 122 LEU A N 1
ATOM 1033 C CA . LEU A 1 122 ? -1.564 -12.452 6.719 1.00 95.50 122 LEU A CA 1
ATOM 1034 C C . LEU A 1 122 ? -0.976 -13.498 5.777 1.00 95.50 122 LEU A C 1
ATOM 1036 O O . LEU A 1 122 ? -0.594 -14.586 6.205 1.00 95.50 122 LEU A O 1
ATOM 1040 N N . ARG A 1 123 ? -0.859 -13.163 4.490 1.00 93.44 123 ARG A N 1
ATOM 1041 C CA . ARG A 1 123 ? -0.183 -14.026 3.509 1.00 93.44 123 ARG A CA 1
ATOM 1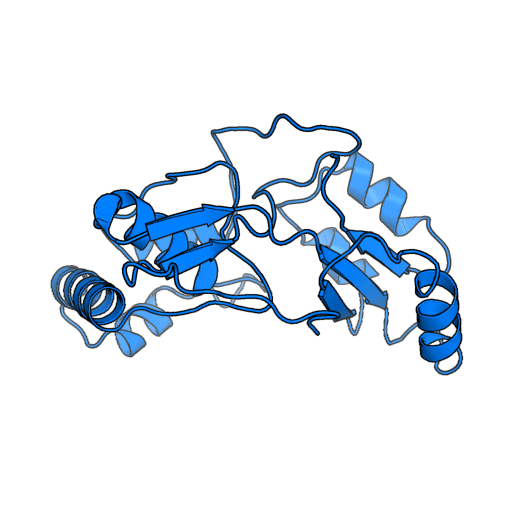042 C C . ARG A 1 123 ? 0.506 -13.237 2.410 1.00 93.44 123 ARG A C 1
ATOM 1044 O O . ARG A 1 123 ? 0.148 -12.101 2.117 1.00 93.44 123 ARG A O 1
ATOM 1051 N N . HIS A 1 124 ? 1.406 -13.886 1.682 1.00 91.12 124 HIS A N 1
ATOM 1052 C CA . HIS A 1 124 ? 1.737 -13.421 0.340 1.00 91.12 124 HIS A CA 1
ATOM 1053 C C . HIS A 1 124 ? 0.659 -13.894 -0.636 1.00 91.12 124 HIS A C 1
ATOM 1055 O O . HIS A 1 124 ? 0.358 -15.085 -0.726 1.00 91.12 124 HIS A O 1
ATOM 1061 N N . LEU A 1 125 ? 0.072 -12.957 -1.382 1.00 87.00 125 LEU A N 1
ATOM 1062 C CA . LEU A 1 125 ? -0.576 -13.300 -2.639 1.00 87.00 125 LEU A CA 1
ATOM 1063 C C . LEU A 1 125 ? 0.577 -13.502 -3.619 1.00 87.00 125 LEU A C 1
ATOM 1065 O O . LEU A 1 125 ? 1.305 -12.552 -3.883 1.00 87.00 125 LEU A O 1
ATOM 1069 N N . ASN A 1 126 ? 0.824 -14.741 -4.047 1.00 87.25 126 ASN A N 1
ATOM 1070 C CA . ASN A 1 126 ? 1.912 -15.046 -4.975 1.00 87.25 126 ASN A CA 1
ATOM 1071 C C . ASN A 1 126 ? 1.613 -14.393 -6.331 1.00 87.25 126 ASN A C 1
ATOM 1073 O O . ASN A 1 126 ? 1.059 -15.031 -7.217 1.00 87.25 126 ASN A O 1
ATOM 1077 N N . SER A 1 127 ? 1.888 -13.104 -6.462 1.00 88.75 127 SER A N 1
ATOM 1078 C CA . SER A 1 127 ? 1.562 -12.277 -7.615 1.00 88.75 127 SER A CA 1
ATOM 1079 C C . SER A 1 127 ? 2.757 -11.435 -8.019 1.00 88.75 127 SER A C 1
ATOM 1081 O O . SER A 1 127 ? 3.647 -11.166 -7.209 1.00 88.75 127 SER A O 1
ATOM 1083 N N . TYR A 1 128 ? 2.739 -10.981 -9.262 1.00 88.94 128 TYR A N 1
ATOM 1084 C CA . TYR A 1 128 ? 3.689 -10.001 -9.760 1.00 88.94 128 TYR A CA 1
ATOM 1085 C C . TYR A 1 128 ? 2.961 -8.803 -10.356 1.00 88.94 128 TYR A C 1
ATOM 1087 O O . TYR A 1 128 ? 1.799 -8.890 -10.758 1.00 88.94 128 TYR A O 1
ATOM 1095 N N . ASP A 1 129 ? 3.670 -7.690 -10.437 1.00 89.25 129 ASP A N 1
ATOM 1096 C CA . ASP A 1 129 ? 3.190 -6.475 -11.066 1.00 89.25 129 ASP A CA 1
ATOM 1097 C C . ASP A 1 129 ? 4.041 -6.141 -12.271 1.00 89.25 129 ASP A C 1
ATOM 1099 O O . ASP A 1 129 ? 5.262 -6.039 -12.183 1.00 89.25 129 ASP A O 1
ATOM 1103 N N . LEU A 1 130 ? 3.374 -5.957 -13.398 1.00 88.06 130 LEU A N 1
ATOM 1104 C CA . LEU A 1 130 ? 3.973 -5.429 -14.597 1.00 88.06 130 LEU A CA 1
ATOM 1105 C C . LEU A 1 130 ? 3.861 -3.907 -14.589 1.00 88.06 130 LEU A C 1
ATOM 1107 O O . LEU A 1 130 ? 2.759 -3.359 -14.526 1.00 88.06 130 LEU A O 1
ATOM 1111 N N . ILE A 1 131 ? 4.999 -3.236 -14.705 1.00 88.81 131 ILE A N 1
ATOM 1112 C CA . ILE A 1 131 ? 5.087 -1.788 -14.847 1.00 88.81 131 ILE A CA 1
ATOM 1113 C C . ILE A 1 131 ? 5.655 -1.465 -16.220 1.00 88.81 131 ILE A C 1
ATOM 1115 O O . ILE A 1 131 ? 6.715 -1.978 -16.568 1.00 88.81 131 ILE A O 1
ATOM 1119 N N . TYR A 1 132 ? 4.989 -0.589 -16.966 1.00 87.19 132 TYR A N 1
ATOM 1120 C CA . TYR A 1 132 ? 5.458 -0.150 -18.277 1.00 87.19 132 TYR A CA 1
ATOM 1121 C C . TYR A 1 132 ? 5.165 1.331 -18.529 1.00 87.19 132 TYR A C 1
ATOM 1123 O O . TYR A 1 132 ? 4.266 1.925 -17.924 1.00 87.19 132 TYR A O 1
ATOM 1131 N N . ASP A 1 133 ? 5.955 1.932 -19.413 1.00 88.44 133 ASP A N 1
ATOM 1132 C CA . ASP A 1 133 ? 5.714 3.276 -19.930 1.00 88.44 133 ASP A CA 1
ATOM 1133 C C . ASP A 1 133 ? 4.721 3.213 -21.099 1.00 88.44 133 ASP A C 1
ATOM 1135 O O . ASP A 1 133 ? 4.997 2.586 -22.118 1.00 88.44 133 ASP A O 1
ATOM 1139 N N . SER A 1 134 ? 3.554 3.847 -20.968 1.00 83.12 134 SER A N 1
ATOM 1140 C CA . SER A 1 134 ? 2.531 3.833 -22.021 1.00 83.12 134 SER A CA 1
ATOM 1141 C C . SER A 1 134 ? 2.865 4.732 -23.212 1.00 83.12 134 SER A C 1
ATOM 1143 O O . SER A 1 134 ? 2.176 4.661 -24.222 1.00 83.12 134 SER A O 1
ATOM 1145 N N . GLN A 1 135 ? 3.858 5.619 -23.094 1.00 82.06 135 GLN A N 1
ATOM 1146 C CA . GLN A 1 135 ? 4.316 6.459 -24.204 1.00 82.06 135 GLN A CA 1
ATOM 1147 C C . GLN A 1 135 ? 5.443 5.800 -25.009 1.00 82.06 135 GLN A C 1
ATOM 1149 O O . GLN A 1 135 ? 5.699 6.213 -26.142 1.00 82.06 135 GLN A O 1
ATOM 1154 N N . GLU A 1 136 ? 6.097 4.759 -24.483 1.00 73.81 136 GLU A N 1
ATOM 1155 C CA . GLU A 1 136 ? 7.048 3.948 -25.248 1.00 73.81 136 GLU A CA 1
ATOM 1156 C C . GLU A 1 136 ? 6.313 2.842 -26.041 1.00 73.81 136 GLU A C 1
ATOM 1158 O O . GLU A 1 136 ? 6.358 1.672 -25.688 1.00 73.81 136 GLU A O 1
ATOM 1163 N N . GLY A 1 137 ? 5.673 3.228 -27.157 1.00 61.28 137 GLY A N 1
ATOM 1164 C CA . GLY A 1 137 ? 5.288 2.340 -28.270 1.00 61.28 137 GLY A CA 1
ATOM 1165 C C . GLY A 1 137 ? 3.936 1.608 -28.164 1.00 61.28 137 GLY A C 1
ATOM 1166 O O . GLY A 1 137 ? 3.775 0.663 -27.403 1.00 61.28 137 GLY A O 1
ATOM 1167 N N . ASP A 1 138 ? 2.997 1.951 -29.053 1.00 58.62 138 ASP A N 1
ATOM 1168 C CA . ASP A 1 138 ? 1.625 1.401 -29.119 1.00 58.62 138 ASP A CA 1
ATOM 1169 C C . ASP A 1 138 ? 1.508 -0.103 -29.479 1.00 58.62 138 ASP A C 1
ATOM 1171 O O . ASP A 1 138 ? 0.423 -0.674 -29.385 1.00 58.62 138 ASP A O 1
ATOM 1175 N N . ASN A 1 139 ? 2.587 -0.777 -29.896 1.00 53.94 139 ASN A N 1
ATOM 1176 C CA . ASN A 1 139 ? 2.519 -2.138 -30.466 1.00 53.94 139 ASN A CA 1
ATOM 1177 C C . ASN A 1 139 ? 2.889 -3.283 -29.507 1.00 53.94 139 ASN A C 1
ATOM 1179 O O . ASN A 1 139 ? 2.856 -4.445 -29.919 1.00 53.94 139 ASN A O 1
ATOM 1183 N N . ASP A 1 140 ? 3.238 -2.992 -28.254 1.00 65.19 140 ASP A N 1
ATOM 1184 C CA . ASP A 1 140 ? 3.983 -3.952 -27.436 1.00 65.19 140 ASP A CA 1
ATOM 1185 C C . ASP A 1 140 ? 3.186 -4.571 -26.287 1.00 65.19 140 ASP A C 1
ATOM 1187 O O . ASP A 1 140 ? 3.614 -5.586 -25.766 1.00 65.19 140 ASP A O 1
ATOM 1191 N N . ILE A 1 141 ? 2.009 -4.064 -25.889 1.00 65.88 141 ILE A N 1
ATOM 1192 C CA . ILE A 1 141 ? 1.361 -4.601 -24.675 1.00 65.88 141 ILE A CA 1
ATOM 1193 C C . ILE A 1 141 ? 0.975 -6.076 -24.804 1.00 65.88 141 ILE A C 1
ATOM 1195 O O . ILE A 1 141 ? 1.149 -6.829 -23.855 1.00 65.88 141 ILE A O 1
ATOM 1199 N N . LEU A 1 142 ? 0.507 -6.515 -25.976 1.00 68.31 142 LEU A N 1
ATOM 1200 C CA . LEU A 1 142 ? 0.208 -7.928 -26.216 1.00 68.31 142 LEU A CA 1
ATOM 1201 C C . LEU A 1 142 ? 1.487 -8.774 -26.271 1.00 68.31 142 LEU A C 1
ATOM 1203 O O . LEU A 1 142 ? 1.496 -9.868 -25.727 1.00 68.31 142 LEU A O 1
ATOM 1207 N N . GLN A 1 143 ? 2.582 -8.258 -26.836 1.00 70.88 143 GLN A N 1
ATOM 1208 C CA . GLN A 1 143 ? 3.869 -8.970 -26.879 1.00 70.88 143 GLN A CA 1
ATOM 1209 C C . GLN A 1 143 ? 4.519 -9.061 -25.494 1.00 70.88 143 GLN A C 1
ATOM 1211 O O . GLN A 1 143 ? 5.036 -10.103 -25.107 1.00 70.88 143 GLN A O 1
ATOM 1216 N N . ILE A 1 144 ? 4.449 -7.980 -24.727 1.00 71.25 144 ILE A N 1
ATOM 1217 C CA . ILE A 1 144 ? 4.802 -7.885 -23.314 1.00 71.25 144 ILE A CA 1
ATOM 1218 C C . ILE A 1 144 ? 3.974 -8.913 -22.528 1.00 71.25 144 ILE A C 1
ATOM 1220 O O . ILE A 1 144 ? 4.539 -9.737 -21.817 1.00 71.25 144 ILE A O 1
ATOM 1224 N N . LEU A 1 145 ? 2.648 -8.943 -22.700 1.00 69.94 145 LEU A N 1
ATOM 1225 C CA . LEU A 1 145 ? 1.775 -9.939 -22.069 1.00 69.94 145 LEU A CA 1
ATOM 1226 C C . LEU A 1 145 ? 2.151 -11.376 -22.459 1.00 69.94 145 LEU A C 1
ATOM 1228 O O . LEU A 1 145 ? 2.231 -12.231 -21.577 1.00 69.94 145 LEU A O 1
ATOM 1232 N N . ASP A 1 146 ? 2.446 -11.633 -23.735 1.00 75.00 146 ASP A N 1
ATOM 1233 C CA . ASP A 1 146 ? 2.879 -12.943 -24.233 1.00 75.00 146 ASP A CA 1
ATOM 1234 C C . ASP A 1 146 ? 4.220 -13.373 -23.621 1.00 75.00 146 ASP A C 1
ATOM 1236 O O . ASP A 1 146 ? 4.376 -14.525 -23.213 1.00 75.00 146 ASP A O 1
ATOM 1240 N N . GLN A 1 147 ? 5.174 -12.449 -23.458 1.00 72.44 147 GLN A N 1
ATOM 1241 C CA . GLN A 1 147 ? 6.427 -12.713 -22.740 1.00 72.44 147 GLN A CA 1
ATOM 1242 C C . GLN A 1 147 ? 6.189 -13.083 -21.274 1.00 72.44 147 GLN A C 1
ATOM 1244 O O . GLN A 1 147 ? 7.017 -13.771 -20.673 1.00 72.44 147 GLN A O 1
ATOM 1249 N N . PHE A 1 148 ? 5.071 -12.659 -20.686 1.00 72.75 148 PHE A N 1
ATOM 1250 C CA . PHE A 1 148 ? 4.727 -12.974 -19.303 1.00 72.75 148 PHE A CA 1
ATOM 1251 C C . PHE A 1 148 ? 3.811 -14.180 -19.139 1.00 72.75 148 PHE A C 1
ATOM 1253 O O . PHE A 1 148 ? 3.729 -14.710 -18.032 1.00 72.75 148 PHE A O 1
ATOM 1260 N N . ALA A 1 149 ? 3.225 -14.697 -20.221 1.00 70.31 149 ALA A N 1
ATOM 1261 C CA . ALA A 1 149 ? 2.447 -15.934 -20.202 1.00 70.31 149 ALA A CA 1
ATOM 1262 C C . ALA A 1 149 ? 3.259 -17.152 -19.708 1.00 70.31 149 ALA A C 1
ATOM 1264 O O . ALA A 1 149 ? 2.679 -18.140 -19.264 1.00 70.31 149 ALA A O 1
ATOM 1265 N N . GLN A 1 150 ? 4.596 -17.075 -19.728 1.00 78.12 150 GLN A N 1
ATOM 1266 C CA . GLN A 1 150 ? 5.481 -18.112 -19.187 1.00 78.12 150 GLN A CA 1
ATOM 1267 C C . GLN A 1 150 ? 5.471 -18.214 -17.649 1.00 78.12 150 GLN A C 1
ATOM 1269 O O . GLN A 1 150 ? 5.852 -19.251 -17.110 1.00 78.12 150 GLN A O 1
ATOM 1274 N N . TYR A 1 151 ? 5.045 -17.168 -16.931 1.00 79.69 151 TYR A N 1
ATOM 1275 C CA . TYR A 1 151 ? 5.086 -17.112 -15.466 1.00 79.69 151 TYR A CA 1
ATOM 1276 C C . TYR A 1 151 ? 3.832 -17.729 -14.831 1.00 79.69 151 TYR A C 1
ATOM 1278 O O . TYR A 1 151 ? 3.012 -17.055 -14.205 1.00 79.69 151 TYR A O 1
ATOM 1286 N N . THR A 1 152 ? 3.673 -19.037 -15.022 1.00 81.00 152 THR A N 1
ATOM 1287 C CA . THR A 1 152 ? 2.494 -19.799 -14.571 1.00 81.00 152 THR A CA 1
ATOM 1288 C C . THR A 1 152 ? 2.447 -20.054 -13.064 1.00 81.00 152 THR A C 1
ATOM 1290 O O . THR A 1 152 ? 1.428 -20.502 -12.548 1.00 81.00 152 THR A O 1
ATOM 1293 N N . GLU A 1 153 ? 3.535 -19.787 -12.339 1.00 85.88 153 GLU A N 1
ATOM 1294 C CA . GLU A 1 153 ? 3.615 -20.012 -10.896 1.00 85.88 153 GLU A CA 1
ATOM 1295 C C . GLU A 1 153 ? 2.815 -18.986 -10.079 1.00 85.88 153 GLU A C 1
ATOM 1297 O O . GLU A 1 153 ? 2.503 -19.241 -8.914 1.00 85.88 153 GLU A O 1
ATOM 1302 N N . TYR A 1 154 ? 2.474 -17.835 -10.666 1.00 87.69 154 TYR A N 1
ATOM 1303 C CA . TYR A 1 154 ? 1.778 -16.757 -9.971 1.00 87.69 154 TYR A CA 1
ATOM 1304 C C . TYR A 1 154 ? 0.257 -16.912 -10.031 1.00 87.69 154 TYR A C 1
ATOM 1306 O O . TYR A 1 154 ? -0.338 -17.286 -11.033 1.00 87.69 154 TYR A O 1
ATOM 1314 N N . LYS A 1 155 ? -0.388 -16.542 -8.930 1.00 87.62 155 LYS A N 1
ATOM 1315 C CA . LYS A 1 155 ? -1.838 -16.566 -8.706 1.00 87.62 155 LYS A CA 1
ATOM 1316 C C . LYS A 1 155 ? -2.524 -15.279 -9.155 1.00 87.62 155 LYS A C 1
ATOM 1318 O O . LYS A 1 155 ? -3.752 -15.205 -9.199 1.00 87.62 155 LYS A O 1
ATOM 1323 N N . GLY A 1 156 ? -1.749 -14.240 -9.453 1.00 87.31 156 GLY A N 1
ATOM 1324 C CA . GLY A 1 156 ? -2.271 -12.956 -9.885 1.00 87.31 156 GLY A CA 1
ATOM 1325 C C . GLY A 1 156 ? -1.226 -12.099 -10.580 1.00 87.31 156 GLY A C 1
ATOM 1326 O O . GLY A 1 156 ? -0.028 -12.223 -10.331 1.00 87.31 156 GLY A O 1
ATOM 1327 N N . VAL A 1 157 ? -1.721 -11.207 -11.428 1.00 87.25 157 VAL A N 1
ATOM 1328 C CA . VAL A 1 157 ? -0.935 -10.208 -12.144 1.00 87.25 157 VAL A CA 1
ATOM 1329 C C . VAL A 1 157 ? -1.570 -8.832 -11.971 1.00 87.25 157 VAL A C 1
ATOM 1331 O O . VAL A 1 157 ? -2.789 -8.669 -12.116 1.00 87.25 157 VAL A O 1
ATOM 1334 N N . GLY A 1 158 ? -0.756 -7.845 -11.626 1.00 87.62 158 GLY A N 1
ATOM 1335 C CA . GLY A 1 158 ? -1.114 -6.434 -11.664 1.00 87.62 158 GLY A CA 1
ATOM 1336 C C . GLY A 1 158 ? -0.504 -5.743 -12.879 1.00 87.62 158 GLY A C 1
ATOM 1337 O O . GLY A 1 158 ? 0.562 -6.132 -13.349 1.00 87.62 158 GLY A O 1
ATOM 1338 N N . PHE A 1 159 ? -1.191 -4.728 -13.396 1.00 86.50 159 PHE A N 1
ATOM 1339 C CA . PHE A 1 159 ? -0.754 -3.957 -14.557 1.00 86.50 159 PHE A CA 1
ATOM 1340 C C . PHE A 1 159 ? -0.762 -2.476 -14.211 1.00 86.50 159 PHE A C 1
ATOM 1342 O O . PHE A 1 159 ? -1.807 -1.938 -13.849 1.00 86.50 159 PHE A O 1
ATOM 1349 N N . HIS A 1 160 ? 0.388 -1.821 -14.354 1.00 87.62 160 HIS A N 1
ATOM 1350 C CA . HIS A 1 160 ? 0.542 -0.387 -14.135 1.00 87.62 160 HIS A CA 1
ATOM 1351 C C . HIS A 1 160 ? 1.164 0.259 -15.366 1.00 87.62 160 HIS A C 1
ATOM 1353 O O . HIS A 1 160 ? 2.355 0.101 -15.638 1.00 87.62 160 HIS A O 1
ATOM 1359 N N . SER A 1 161 ? 0.350 1.018 -16.090 1.00 86.81 161 SER A N 1
ATOM 1360 C CA . SER A 1 161 ? 0.831 1.944 -17.109 1.00 86.81 161 SER A CA 1
ATOM 1361 C C . SER A 1 161 ? 1.188 3.278 -16.469 1.00 86.81 161 SER A C 1
ATOM 1363 O O . SER A 1 161 ? 0.360 3.866 -15.767 1.00 86.81 161 SER A O 1
ATOM 1365 N N . PHE A 1 162 ? 2.363 3.808 -16.777 1.00 87.69 162 PHE A N 1
ATOM 1366 C CA . PHE A 1 162 ? 2.706 5.192 -16.470 1.00 87.69 162 PHE A CA 1
ATOM 1367 C C . PHE A 1 162 ? 2.792 6.001 -17.754 1.00 87.69 162 PHE A C 1
ATOM 1369 O O . PHE A 1 162 ? 3.446 5.579 -18.699 1.00 87.69 162 PHE A O 1
ATOM 1376 N N . LEU A 1 163 ? 2.190 7.196 -17.757 1.00 87.44 163 LEU A N 1
ATOM 1377 C CA . LEU A 1 163 ? 2.314 8.128 -18.882 1.00 87.44 163 LEU A CA 1
ATOM 1378 C C . LEU A 1 163 ? 3.770 8.536 -19.125 1.00 87.44 163 LEU A C 1
ATOM 1380 O O . LEU A 1 163 ? 4.146 8.773 -20.257 1.00 87.44 163 LEU A O 1
ATOM 1384 N N . ASN A 1 164 ? 4.573 8.653 -18.067 1.00 88.56 164 ASN A N 1
ATOM 1385 C CA . ASN A 1 164 ? 6.002 8.919 -18.170 1.00 88.56 164 ASN A CA 1
ATOM 1386 C C . ASN A 1 164 ? 6.715 8.214 -17.014 1.00 88.56 164 ASN A C 1
ATOM 1388 O O . ASN A 1 164 ? 6.863 8.752 -15.910 1.00 88.56 164 ASN A O 1
ATOM 1392 N N . LEU A 1 165 ? 7.113 6.968 -17.253 1.00 89.38 165 LEU A N 1
ATOM 1393 C CA . LEU A 1 165 ? 7.772 6.125 -16.267 1.00 89.38 165 LEU A CA 1
ATOM 1394 C C . LEU A 1 165 ? 9.154 6.674 -15.902 1.00 89.38 165 LEU A C 1
ATOM 1396 O O . LEU A 1 165 ? 9.568 6.546 -14.752 1.00 89.38 165 LEU A O 1
ATOM 1400 N N . LYS A 1 166 ? 9.850 7.350 -16.828 1.00 89.56 166 LYS A N 1
ATOM 1401 C CA . LYS A 1 166 ? 11.153 7.984 -16.548 1.00 89.56 166 LYS A CA 1
ATOM 1402 C C . LYS A 1 166 ? 11.043 9.040 -15.457 1.00 89.56 166 LYS A C 1
ATOM 1404 O O . LYS A 1 166 ? 11.789 8.987 -14.481 1.00 89.56 166 LYS A O 1
ATOM 1409 N N . GLU A 1 167 ? 10.118 9.987 -15.603 1.00 88.88 167 GLU A N 1
ATOM 1410 C CA . GLU A 1 167 ? 9.876 11.010 -14.580 1.00 88.88 167 GLU A CA 1
ATOM 1411 C C . GLU A 1 167 ? 9.332 10.386 -13.301 1.00 88.88 167 GLU A C 1
ATOM 1413 O O . GLU A 1 167 ? 9.742 10.757 -12.200 1.00 88.88 167 GLU A O 1
ATOM 1418 N N . ARG A 1 168 ? 8.481 9.363 -13.427 1.00 87.69 168 ARG A N 1
ATOM 1419 C CA . ARG A 1 168 ? 7.965 8.663 -12.258 1.00 87.69 168 ARG A CA 1
ATOM 1420 C C . ARG A 1 168 ? 9.084 8.037 -11.434 1.00 87.69 168 ARG A C 1
ATOM 1422 O O . ARG A 1 168 ? 9.127 8.276 -10.228 1.00 87.69 168 ARG A O 1
ATOM 1429 N N . LEU A 1 169 ? 9.988 7.285 -12.064 1.00 89.31 169 LEU A N 1
ATOM 1430 C CA . LEU A 1 169 ? 11.099 6.610 -11.395 1.00 89.31 169 LEU A CA 1
ATOM 1431 C C . LEU A 1 169 ? 11.927 7.594 -10.571 1.00 89.31 169 LEU A C 1
ATOM 1433 O O . LEU A 1 169 ? 12.258 7.265 -9.437 1.00 89.31 169 LEU A O 1
ATOM 1437 N N . LYS A 1 170 ? 12.178 8.812 -11.077 1.00 86.44 170 LYS A N 1
ATOM 1438 C CA . LYS A 1 170 ? 12.921 9.878 -10.371 1.00 86.44 170 LYS A CA 1
ATOM 1439 C C . LYS A 1 170 ? 12.298 10.294 -9.035 1.00 86.44 170 LYS A C 1
ATOM 1441 O O . LYS A 1 170 ? 13.012 10.770 -8.160 1.00 86.44 170 LYS A O 1
ATOM 1446 N N . THR A 1 171 ? 10.988 10.109 -8.879 1.00 84.75 171 THR A N 1
ATOM 1447 C CA . THR A 1 171 ? 10.216 10.521 -7.692 1.00 84.75 171 THR A CA 1
ATOM 1448 C C . THR A 1 171 ? 9.870 9.370 -6.744 1.00 84.75 171 THR A C 1
ATOM 1450 O O . THR A 1 171 ? 9.256 9.607 -5.706 1.00 84.75 171 THR A O 1
ATOM 1453 N N . MET A 1 172 ? 10.222 8.124 -7.084 1.00 86.19 172 MET A N 1
ATOM 1454 C CA . MET A 1 172 ? 9.922 6.960 -6.245 1.00 86.19 172 MET A CA 1
ATOM 1455 C C . MET A 1 172 ? 10.855 6.914 -5.027 1.00 86.19 172 MET A C 1
ATOM 1457 O O . MET A 1 172 ? 12.021 6.543 -5.139 1.00 86.19 172 MET A O 1
ATOM 1461 N N . ASP A 1 173 ? 10.323 7.247 -3.851 1.00 84.25 173 ASP A N 1
ATOM 1462 C CA . ASP A 1 173 ? 11.019 7.228 -2.554 1.00 84.25 173 ASP A CA 1
ATOM 1463 C C . ASP A 1 173 ? 11.269 5.806 -2.008 1.00 84.25 173 ASP A C 1
ATOM 1465 O O . ASP A 1 173 ? 12.090 5.607 -1.112 1.00 84.25 173 ASP A O 1
ATOM 1469 N N . TYR A 1 174 ? 10.611 4.802 -2.589 1.00 85.88 174 TYR A N 1
ATOM 1470 C CA . TYR A 1 174 ? 10.694 3.390 -2.208 1.00 85.88 174 TYR A CA 1
ATOM 1471 C C . TYR A 1 174 ? 11.648 2.546 -3.072 1.00 85.88 174 TYR A C 1
ATOM 1473 O O . TYR A 1 174 ? 11.739 1.333 -2.878 1.00 85.88 174 TYR A O 1
ATOM 1481 N N . VAL A 1 175 ? 12.378 3.146 -4.018 1.00 88.56 175 VAL A N 1
ATOM 1482 C CA . VAL A 1 175 ? 13.386 2.471 -4.859 1.00 88.56 175 VAL A CA 1
ATOM 1483 C C . VAL A 1 175 ? 14.767 3.052 -4.547 1.00 88.56 175 VAL A C 1
ATOM 1485 O O . VAL A 1 175 ? 14.916 4.257 -4.368 1.00 88.56 175 VAL A O 1
ATOM 1488 N N . THR A 1 176 ? 15.808 2.220 -4.452 1.00 87.25 176 THR A N 1
ATOM 1489 C CA . THR A 1 176 ? 17.174 2.731 -4.229 1.00 87.25 176 THR A CA 1
ATOM 1490 C C . THR A 1 176 ? 17.698 3.471 -5.462 1.00 87.25 176 THR A C 1
ATOM 1492 O O . THR A 1 176 ? 17.402 3.079 -6.587 1.00 87.25 176 THR A O 1
ATOM 1495 N N . GLU A 1 177 ? 18.562 4.476 -5.285 1.00 88.25 177 GLU A N 1
ATOM 1496 C CA . GLU A 1 177 ? 19.185 5.190 -6.417 1.00 88.25 177 GLU A CA 1
ATOM 1497 C C . GLU A 1 177 ? 19.902 4.247 -7.397 1.00 88.25 177 GLU A C 1
ATOM 1499 O O . GLU A 1 177 ? 19.881 4.447 -8.610 1.00 88.25 177 GLU A O 1
ATOM 1504 N N . SER A 1 178 ? 20.540 3.193 -6.878 1.00 88.69 178 SER A N 1
ATOM 1505 C CA . SER A 1 178 ? 21.202 2.174 -7.696 1.00 88.69 178 SER A CA 1
ATOM 1506 C C . SER A 1 178 ? 20.214 1.386 -8.559 1.00 88.69 178 SER A C 1
ATOM 1508 O O . SER A 1 178 ? 20.476 1.167 -9.742 1.00 88.69 178 SER A O 1
ATOM 1510 N N . LEU A 1 179 ? 19.073 0.987 -7.990 1.00 90.00 179 LEU A N 1
ATOM 1511 C CA . LEU A 1 179 ? 18.021 0.275 -8.708 1.00 90.00 179 LEU A CA 1
ATOM 1512 C C . LEU A 1 179 ? 17.338 1.201 -9.715 1.00 90.00 179 LEU A C 1
ATOM 1514 O O . LEU A 1 179 ? 17.185 0.827 -10.871 1.00 90.00 179 LEU A O 1
ATOM 1518 N N . GLN A 1 180 ? 17.036 2.436 -9.325 1.00 91.75 180 GLN A N 1
ATOM 1519 C CA . GLN A 1 180 ? 16.474 3.458 -10.203 1.00 91.75 180 GLN A CA 1
ATOM 1520 C C . GLN A 1 180 ? 17.359 3.697 -11.437 1.00 91.75 180 GLN A C 1
ATOM 1522 O O . GLN A 1 180 ? 16.858 3.681 -12.559 1.00 91.75 180 GLN A O 1
ATOM 1527 N N . LYS A 1 181 ? 18.681 3.847 -11.262 1.00 90.56 181 LYS A N 1
ATOM 1528 C CA . LYS A 1 181 ? 19.634 3.979 -12.382 1.00 90.56 181 LYS A CA 1
ATOM 1529 C C . LYS A 1 181 ? 19.616 2.764 -13.304 1.00 90.56 181 LYS A C 1
ATOM 1531 O O . LYS A 1 181 ? 19.694 2.934 -14.515 1.00 90.56 181 LYS A O 1
ATOM 1536 N N . LYS A 1 182 ? 19.521 1.551 -12.749 1.00 90.75 182 LYS A N 1
ATOM 1537 C CA . LYS A 1 182 ? 19.404 0.329 -13.552 1.00 90.75 182 LYS A CA 1
ATOM 1538 C C . LYS A 1 182 ? 18.106 0.333 -14.360 1.00 90.75 182 LYS A C 1
ATOM 1540 O O . LYS A 1 182 ? 18.163 0.155 -15.568 1.00 90.75 182 LYS A O 1
ATOM 1545 N N . MET A 1 183 ? 16.976 0.610 -13.709 1.00 91.25 183 MET A N 1
ATOM 1546 C CA . MET A 1 183 ? 15.662 0.657 -14.353 1.00 91.25 183 MET A CA 1
ATOM 1547 C C . MET A 1 183 ? 15.635 1.672 -15.501 1.00 91.25 183 MET A C 1
ATOM 1549 O O . MET A 1 183 ? 15.223 1.336 -16.601 1.00 91.25 183 MET A O 1
ATOM 1553 N N . LEU A 1 184 ? 16.164 2.882 -15.298 1.00 91.06 184 LEU A N 1
ATOM 1554 C CA . LEU A 1 184 ? 16.198 3.931 -16.327 1.00 91.06 184 LEU A CA 1
ATOM 1555 C C . LEU A 1 184 ? 17.014 3.576 -17.586 1.00 91.06 184 LEU A C 1
ATOM 1557 O O . LEU A 1 184 ? 16.867 4.257 -18.601 1.00 91.06 184 LEU A O 1
ATOM 1561 N N . ASN A 1 185 ? 17.872 2.554 -17.526 1.00 89.94 185 ASN A N 1
ATOM 1562 C CA . ASN A 1 185 ? 18.683 2.105 -18.657 1.00 89.94 185 ASN A CA 1
ATOM 1563 C C . ASN A 1 185 ? 18.057 0.939 -19.443 1.00 89.94 185 ASN A C 1
ATOM 1565 O O . ASN A 1 185 ? 18.573 0.611 -20.513 1.00 89.94 185 ASN A O 1
ATOM 1569 N N . GLU A 1 186 ? 16.981 0.320 -18.947 1.00 86.19 186 GLU A N 1
ATOM 1570 C CA . GLU A 1 186 ? 16.292 -0.764 -19.657 1.00 86.19 186 GLU A CA 1
ATOM 1571 C C . GLU A 1 186 ? 15.509 -0.227 -20.868 1.00 86.19 186 GLU A C 1
ATOM 1573 O O . GLU A 1 186 ? 15.004 0.900 -20.855 1.00 86.19 186 GLU A O 1
ATOM 1578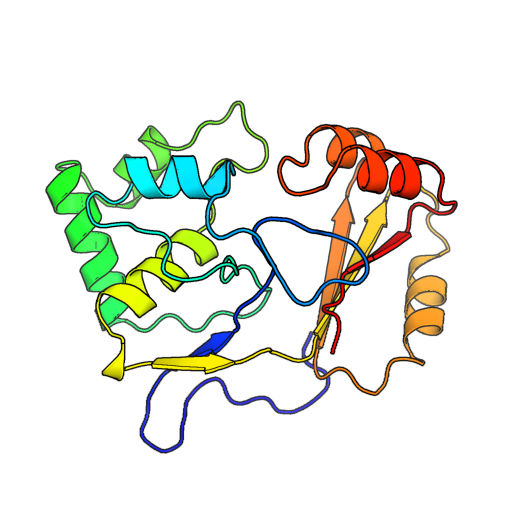 N N . LYS A 1 187 ? 15.433 -1.032 -21.936 1.00 83.62 187 LYS A N 1
ATOM 1579 C CA . LYS A 1 187 ? 14.693 -0.714 -23.167 1.00 83.62 187 LYS A CA 1
ATOM 1580 C C . LYS A 1 187 ? 13.999 -1.972 -23.715 1.00 83.62 187 LYS A C 1
ATOM 1582 O O . LYS A 1 187 ? 14.714 -2.918 -24.049 1.00 83.62 187 LYS A O 1
ATOM 1587 N N . PRO A 1 188 ? 12.662 -1.976 -23.876 1.00 81.50 188 PRO A N 1
ATOM 1588 C CA . PRO A 1 188 ? 11.726 -0.906 -23.496 1.00 81.50 188 PRO A CA 1
ATOM 1589 C C . PRO A 1 188 ? 11.667 -0.707 -21.971 1.00 81.50 188 PRO A C 1
ATOM 1591 O O . PRO A 1 188 ? 12.083 -1.586 -21.215 1.00 81.50 188 PRO A O 1
ATOM 1594 N N . LEU A 1 189 ? 11.161 0.440 -21.502 1.00 86.88 189 LEU A N 1
ATOM 1595 C CA . LEU A 1 189 ? 10.939 0.682 -20.071 1.00 86.88 189 LEU A CA 1
ATOM 1596 C C . LEU A 1 189 ? 9.766 -0.143 -19.541 1.00 86.88 189 LEU A C 1
ATOM 1598 O O . LEU A 1 189 ? 8.640 0.335 -19.390 1.00 86.88 189 LEU A O 1
ATOM 1602 N N . CYS A 1 190 ? 10.062 -1.401 -19.255 1.00 86.38 190 CYS A N 1
ATOM 1603 C CA . CYS A 1 190 ? 9.112 -2.399 -18.815 1.00 86.38 190 CYS A CA 1
ATOM 1604 C C . CYS A 1 190 ? 9.764 -3.300 -17.758 1.00 86.38 190 CYS A C 1
ATOM 1606 O O . CYS A 1 190 ? 10.872 -3.799 -17.952 1.00 86.38 190 CYS A O 1
ATOM 1608 N N . PHE A 1 191 ? 9.083 -3.521 -16.633 1.00 87.12 191 PHE A N 1
ATOM 1609 C CA . PHE A 1 191 ? 9.627 -4.258 -15.493 1.00 87.12 191 PHE A CA 1
ATOM 1610 C C . PHE A 1 191 ? 8.580 -5.142 -14.839 1.00 87.12 191 PHE A C 1
ATOM 1612 O O . PHE A 1 191 ? 7.430 -4.739 -14.675 1.00 87.12 191 PHE A O 1
ATOM 1619 N N . ILE A 1 192 ? 9.023 -6.296 -14.347 1.00 87.31 192 ILE A N 1
ATOM 1620 C CA . ILE A 1 192 ? 8.262 -7.061 -13.367 1.00 87.31 192 ILE A CA 1
ATOM 1621 C C . ILE A 1 192 ? 8.747 -6.704 -11.967 1.00 87.31 192 ILE A C 1
ATOM 1623 O O . ILE A 1 192 ? 9.927 -6.861 -11.645 1.00 87.31 192 ILE A O 1
ATOM 1627 N N . LEU A 1 193 ? 7.814 -6.318 -11.108 1.00 88.88 193 LEU A N 1
ATOM 1628 C CA . LEU A 1 193 ? 7.994 -6.326 -9.669 1.00 88.88 193 LEU A CA 1
ATOM 1629 C C . LEU A 1 193 ? 7.445 -7.632 -9.106 1.00 88.88 193 LEU A C 1
ATOM 1631 O O . LEU A 1 193 ? 6.251 -7.915 -9.188 1.00 88.88 193 LEU A O 1
ATOM 1635 N N . LYS A 1 194 ? 8.333 -8.432 -8.524 1.00 88.75 194 LYS A N 1
ATOM 1636 C CA . LYS A 1 194 ? 7.984 -9.668 -7.829 1.00 88.75 194 LYS A CA 1
ATOM 1637 C C . LYS A 1 194 ? 8.841 -9.840 -6.591 1.00 88.75 194 LYS A C 1
ATOM 1639 O O . LYS A 1 194 ? 9.993 -9.407 -6.563 1.00 88.75 194 LYS A O 1
ATOM 1644 N N . LEU A 1 195 ? 8.277 -10.484 -5.580 1.00 86.00 195 LEU A N 1
ATOM 1645 C CA . LEU A 1 195 ? 9.022 -10.844 -4.381 1.00 86.00 195 LEU A CA 1
ATOM 1646 C C . LEU A 1 195 ? 9.953 -12.021 -4.674 1.00 86.00 195 LEU A C 1
ATOM 1648 O O . LEU A 1 195 ? 9.657 -12.872 -5.515 1.00 86.00 195 LEU A O 1
ATOM 1652 N N . CYS A 1 196 ? 11.092 -12.052 -3.987 1.00 78.31 196 CYS A N 1
ATOM 1653 C CA . CYS A 1 196 ? 11.927 -13.243 -3.950 1.00 78.31 196 CYS A CA 1
ATOM 1654 C C . CYS A 1 196 ? 11.243 -14.301 -3.075 1.00 78.31 196 CYS A C 1
ATOM 1656 O O . CYS A 1 196 ? 10.780 -13.972 -1.981 1.00 78.31 196 CYS A O 1
ATOM 1658 N N . ASN A 1 197 ? 11.186 -15.534 -3.580 1.00 64.00 197 ASN A N 1
ATOM 1659 C CA . ASN A 1 197 ? 10.747 -16.709 -2.825 1.00 64.00 197 ASN A CA 1
ATOM 1660 C C . ASN A 1 197 ? 11.876 -17.239 -1.937 1.00 64.00 197 ASN A C 1
ATOM 1662 O O . ASN A 1 197 ? 13.049 -17.134 -2.368 1.00 64.00 197 ASN A O 1
#